Protein AF-A0A955X0I6-F1 (afdb_monomer_lite)

Secondary structure (DSSP, 8-state):
-PPPPPPPEEEEEEETTEEEEEEE-SSEEEEEETTEEEEEEGGGEEEEEEEEEEETTEEEEEEEEE-TTS-EEEEEEEEETT-HHHHHHHHHHHHH-GGGB-TTS-HHHHHHHTT-----SSHHHHHHHHHHHHHHHHHHHHHHHHH----EEEEHHHHHHS--S-SEEEEE-EE-GGG-EEEE-TTT-PEEEEEEEE-TT--TTSPEEEEEEEES--HHHHHHHHH-SEEEEEEE-STT-SS-HHHHHHHHHTTPPEEEEEEEEEET--HHHHHHHHHHHHHHHHHHHHHHHHHHHHT-PPPP-PPP----PPP---

pLDDT: mean 90.96, std 11.0, range [51.59, 98.56]

Foldseek 3Di:
DPPDWDDKDWFWADDPPWIKIWIDGSFWIWIDTPPDIDIAGLVFKAAWEKACPLDVFKIWIWIWGADPVRDIDIDIDMHTPPTVRVVVVSVVSCVSPVPRYPHVPDPCVVCVRSVHDPPPDPVLVVVVVVVVVVLCLVLVLLLQLLPFPDEEEEEQVRVQVDPDPGFFYWYFFAWDQLLKDWDADPPPRKIWIKIFTHHPPDDQPDAGAEIEIETRDDPVNVVVVNPDRIFTFGWQDPDPTDQDPVRVVSSVVSSHHHDPHHIYTYGPDHSNVSNCVSCVVSVVVVVVSVVVVVVSVVSDPDDPPPDPPPDPDPDPDD

Structure (mmCIF, N/CA/C/O backbone):
data_AF-A0A955X0I6-F1
#
_entry.id   AF-A0A955X0I6-F1
#
loop_
_atom_site.group_PDB
_atom_site.id
_atom_site.type_symbol
_atom_site.label_atom_id
_atom_site.label_alt_id
_atom_site.label_comp_id
_atom_site.label_asym_id
_atom_site.label_entity_id
_atom_site.label_seq_id
_atom_site.pdbx_PDB_ins_code
_atom_site.Cartn_x
_atom_site.Cartn_y
_atom_site.Cartn_z
_atom_site.occupancy
_atom_site.B_iso_or_equiv
_atom_site.auth_seq_id
_atom_site.auth_comp_id
_atom_site.auth_asym_id
_atom_site.auth_atom_id
_atom_site.pdbx_PDB_model_num
ATOM 1 N N . MET A 1 1 ? -51.184 -2.168 38.134 1.00 51.59 1 MET A N 1
ATOM 2 C CA . MET A 1 1 ? -51.003 -1.110 37.119 1.00 51.59 1 MET A CA 1
ATOM 3 C C . MET A 1 1 ? -49.543 -1.156 36.706 1.00 51.59 1 MET A C 1
ATOM 5 O O . MET A 1 1 ? -48.732 -1.286 37.612 1.00 51.59 1 MET A O 1
ATOM 9 N N . PRO A 1 2 ? -49.191 -1.177 35.411 1.00 60.31 2 PRO A N 1
ATOM 10 C CA . PRO A 1 2 ? -47.790 -1.074 35.018 1.00 60.31 2 PRO A CA 1
ATOM 11 C C . PRO A 1 2 ? -47.259 0.297 35.454 1.00 60.31 2 PRO A C 1
ATOM 13 O O . PRO A 1 2 ? -47.899 1.311 35.173 1.00 60.31 2 PRO A O 1
ATOM 16 N N . ASP A 1 3 ? -46.138 0.316 36.173 1.00 78.56 3 ASP A N 1
ATOM 17 C CA . ASP A 1 3 ? -45.473 1.557 36.568 1.00 78.56 3 ASP A CA 1
ATOM 18 C C . ASP A 1 3 ? -45.123 2.377 35.320 1.00 78.56 3 ASP A C 1
ATOM 20 O O . ASP A 1 3 ? -44.695 1.832 34.297 1.00 78.56 3 ASP A O 1
ATOM 24 N N . ALA A 1 4 ? -45.337 3.693 35.384 1.00 81.31 4 ALA A N 1
ATOM 25 C CA . ALA A 1 4 ? -44.972 4.588 34.294 1.00 81.31 4 ALA A CA 1
ATOM 26 C C . ALA A 1 4 ? -43.465 4.448 33.989 1.00 81.31 4 ALA A C 1
ATOM 28 O O . ALA A 1 4 ? -42.660 4.375 34.924 1.00 81.31 4 ALA A O 1
ATOM 29 N N . PRO A 1 5 ? -43.054 4.403 32.706 1.00 79.94 5 PRO A N 1
ATOM 30 C CA . PRO A 1 5 ? -41.649 4.249 32.357 1.00 79.94 5 PRO A CA 1
ATOM 31 C C . PRO A 1 5 ? -40.819 5.408 32.934 1.00 79.94 5 PRO A C 1
ATOM 33 O O . PRO A 1 5 ? -41.290 6.550 32.950 1.00 79.94 5 PRO A O 1
ATOM 36 N N . PRO A 1 6 ? -39.580 5.149 33.393 1.00 86.12 6 PRO A N 1
ATOM 37 C CA . PRO A 1 6 ? -38.743 6.186 33.977 1.00 86.12 6 PRO A CA 1
ATOM 38 C C . PRO A 1 6 ? -38.464 7.298 32.953 1.00 86.12 6 PRO A C 1
ATOM 40 O O . PRO A 1 6 ? -38.232 6.999 31.774 1.00 86.12 6 PRO A O 1
ATOM 43 N N . PRO A 1 7 ? -38.439 8.575 33.379 1.00 90.19 7 PRO A N 1
ATOM 44 C CA . PRO A 1 7 ? -38.183 9.689 32.477 1.00 90.19 7 PRO A CA 1
ATOM 45 C C . PRO A 1 7 ? -36.795 9.579 31.831 1.00 90.19 7 PRO A C 1
ATOM 47 O O . PRO A 1 7 ? -35.847 9.017 32.399 1.00 90.19 7 PRO A O 1
ATOM 50 N N . SER A 1 8 ? -36.678 10.132 30.623 1.00 96.12 8 SER A N 1
ATOM 51 C CA . SER A 1 8 ? -35.401 10.250 29.918 1.00 96.12 8 SER A CA 1
ATOM 52 C C . SER A 1 8 ? -34.449 11.152 30.703 1.00 96.12 8 SER A C 1
ATOM 54 O O . SER A 1 8 ? -34.819 12.261 31.078 1.00 96.12 8 SER A O 1
ATOM 56 N N . GLN A 1 9 ? -33.216 10.694 30.913 1.00 97.88 9 GLN A N 1
ATOM 57 C CA . GLN A 1 9 ? -32.159 11.449 31.595 1.00 97.88 9 GLN A CA 1
ATOM 58 C C . GLN A 1 9 ? -31.043 11.790 30.607 1.00 97.88 9 GLN A C 1
ATOM 60 O O . GLN A 1 9 ? -30.741 10.990 29.718 1.00 97.88 9 GLN A O 1
ATOM 65 N N . GLN A 1 10 ? -30.450 12.974 30.746 1.00 98.06 10 GLN A N 1
ATOM 66 C CA . GLN A 1 10 ? -29.329 13.432 29.925 1.00 98.06 10 GLN A CA 1
ATOM 67 C C . GLN A 1 10 ? -28.095 13.621 30.805 1.00 98.06 10 GLN A C 1
ATOM 69 O O . GLN A 1 10 ? -28.206 14.090 31.936 1.00 98.06 10 GLN A O 1
ATOM 74 N N . PHE A 1 11 ? -26.935 13.252 30.275 1.00 98.25 11 PHE A N 1
ATOM 75 C CA . PHE A 1 11 ? -25.645 13.365 30.941 1.00 98.25 11 PHE A CA 1
ATOM 76 C C . PHE A 1 11 ? -24.638 13.960 29.968 1.00 98.25 11 PHE A C 1
ATOM 78 O O . PHE A 1 11 ? -24.599 13.570 28.799 1.00 98.25 11 PHE A O 1
ATOM 85 N N . GLU A 1 12 ? -23.799 14.855 30.469 1.00 98.00 12 GLU A N 1
ATOM 86 C CA . GLU A 1 12 ? -22.694 15.444 29.722 1.00 98.00 12 GLU A CA 1
ATOM 87 C C . GLU A 1 12 ? -21.417 15.343 30.551 1.00 98.00 12 GLU A C 1
ATOM 89 O O . GLU A 1 12 ? -21.440 15.555 31.763 1.00 98.00 12 GLU A O 1
ATOM 94 N N . PHE A 1 13 ? -20.320 14.970 29.902 1.00 98.12 13 PHE A N 1
ATOM 95 C CA . PHE A 1 13 ? -18.991 14.863 30.506 1.00 98.12 13 PHE A CA 1
ATOM 96 C C . PHE A 1 13 ? -17.913 15.003 29.428 1.00 98.12 13 PHE A C 1
ATOM 98 O O . PHE A 1 13 ? -18.204 14.913 28.231 1.00 98.12 13 PHE A O 1
ATOM 105 N N . GLN A 1 14 ? -16.671 15.246 29.836 1.00 96.75 14 GLN A N 1
ATOM 106 C CA . GLN A 1 14 ? -15.542 15.407 28.917 1.00 96.75 14 GLN A CA 1
ATOM 107 C C . GLN A 1 14 ? -14.718 14.129 28.771 1.00 96.75 14 GLN A C 1
ATOM 109 O O . GLN A 1 14 ? -14.625 13.304 29.679 1.00 96.75 14 GLN A O 1
ATOM 114 N N . HIS A 1 15 ? -14.102 13.972 27.602 1.00 93.88 15 HIS A N 1
ATOM 115 C CA . HIS A 1 15 ? -12.969 13.081 27.411 1.00 93.88 15 HIS A CA 1
ATOM 116 C C . HIS A 1 15 ? -11.908 13.762 26.544 1.00 93.88 15 HIS A C 1
ATOM 118 O O . HIS A 1 15 ? -12.101 13.949 25.335 1.00 93.88 15 HIS A O 1
ATOM 124 N N . ALA A 1 16 ? -10.770 14.097 27.150 1.00 90.00 16 ALA A N 1
ATOM 125 C CA . ALA A 1 16 ? -9.729 14.929 26.563 1.00 90.00 16 ALA A CA 1
ATOM 126 C C . ALA A 1 16 ? -10.278 16.290 26.086 1.00 90.00 16 ALA A C 1
ATOM 128 O O . ALA A 1 16 ? -10.517 17.181 26.888 1.00 90.00 16 ALA A O 1
ATOM 129 N N . VAL A 1 17 ? -10.469 16.473 24.774 1.00 90.69 17 VAL A N 1
ATOM 130 C CA . VAL A 1 17 ? -11.003 17.718 24.179 1.00 90.69 17 VAL A CA 1
ATOM 131 C C . VAL A 1 17 ? -12.419 17.556 23.620 1.00 90.69 17 VAL A C 1
ATOM 133 O O . VAL A 1 17 ? -12.931 18.455 22.957 1.00 90.69 17 VAL A O 1
ATOM 136 N N . PHE A 1 18 ? -13.040 16.392 23.821 1.00 93.81 18 PHE A N 1
ATOM 137 C CA . PHE A 1 18 ? -14.352 16.076 23.268 1.00 93.81 18 PHE A CA 1
ATOM 138 C C . PHE A 1 18 ? -15.419 16.056 24.358 1.00 93.81 18 PHE A C 1
ATOM 140 O O . PHE A 1 18 ? -15.301 15.311 25.329 1.00 93.81 18 PHE A O 1
ATOM 147 N N . SER A 1 19 ? -16.514 16.777 24.117 1.00 96.06 19 SER A N 1
ATOM 148 C CA . SER A 1 19 ? -17.742 16.613 24.890 1.00 96.06 19 SER A CA 1
ATOM 149 C C . SER A 1 19 ? -18.436 15.306 24.501 1.00 96.06 19 SER A C 1
ATOM 151 O O . SER A 1 19 ? -18.592 14.982 23.315 1.00 96.06 19 SER A O 1
ATOM 153 N N . VAL A 1 20 ? -18.842 14.549 25.515 1.00 97.75 20 VAL A N 1
ATOM 154 C CA . VAL A 1 20 ? -19.623 13.324 25.397 1.00 97.75 20 VAL A CA 1
ATOM 155 C C . VAL A 1 20 ? -21.019 13.592 25.940 1.00 97.75 20 VAL A C 1
ATOM 157 O O . VAL A 1 20 ? -21.179 13.938 27.106 1.00 97.75 20 VAL A O 1
ATOM 160 N N . ALA A 1 21 ? -22.032 13.385 25.098 1.00 98.19 21 ALA A N 1
ATOM 161 C CA . ALA A 1 21 ? -23.434 13.509 25.484 1.00 98.19 21 ALA A CA 1
ATOM 162 C C . ALA A 1 21 ? -24.090 12.127 25.511 1.00 98.19 21 ALA A C 1
ATOM 164 O O . ALA A 1 21 ? -24.051 11.388 24.519 1.00 98.19 21 ALA A O 1
ATOM 165 N N . ALA A 1 22 ? -24.708 11.774 26.632 1.00 98.31 22 ALA A N 1
ATOM 166 C CA . ALA A 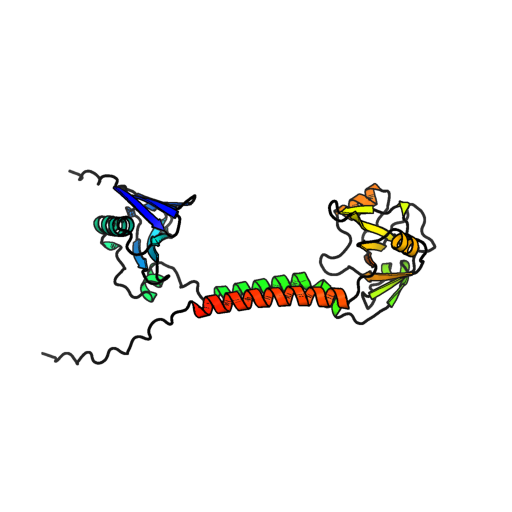1 22 ? -25.423 10.522 26.815 1.00 98.31 22 ALA A CA 1
ATOM 167 C C . ALA A 1 22 ? -26.892 10.776 27.162 1.00 98.31 22 ALA A C 1
ATOM 169 O O . ALA A 1 22 ? -27.215 11.584 28.026 1.00 98.31 22 ALA A O 1
ATOM 170 N N . VAL A 1 23 ? -27.789 10.048 26.503 1.00 98.44 23 VAL A N 1
ATOM 171 C CA . VAL A 1 23 ? -29.224 10.039 26.786 1.00 98.44 23 VAL A CA 1
ATOM 172 C C . VAL A 1 23 ? -29.616 8.633 27.213 1.00 98.44 23 VAL A C 1
ATOM 174 O O . VAL A 1 23 ? -29.370 7.669 26.484 1.00 98.44 23 VAL A O 1
ATOM 177 N N . LEU A 1 24 ? -30.215 8.519 28.395 1.00 98.19 24 LEU A N 1
ATOM 178 C CA . LEU A 1 24 ? -30.695 7.270 28.972 1.00 98.19 24 LEU A CA 1
ATOM 179 C C . LEU A 1 24 ? -32.219 7.318 29.098 1.00 98.19 24 LEU A C 1
ATOM 181 O O . LEU A 1 24 ? -32.770 7.886 30.046 1.00 98.19 24 LEU A O 1
ATOM 185 N N . ASP A 1 25 ? -32.900 6.696 28.141 1.00 96.94 25 ASP A N 1
ATOM 186 C CA . ASP A 1 25 ? -34.349 6.504 28.166 1.00 96.94 25 ASP A CA 1
ATOM 187 C C . ASP A 1 25 ? -34.701 5.085 28.659 1.00 96.94 25 ASP A C 1
ATOM 189 O O . ASP A 1 25 ? -33.817 4.295 29.010 1.00 96.94 25 ASP A O 1
ATOM 193 N N . ALA A 1 26 ? -35.993 4.777 28.788 1.00 95.69 26 ALA A N 1
ATOM 194 C CA . ALA A 1 26 ? -36.453 3.491 29.315 1.00 95.69 26 ALA A CA 1
ATOM 195 C C . ALA A 1 26 ? -35.982 2.281 28.480 1.00 95.69 26 ALA A C 1
ATOM 197 O O . ALA A 1 26 ? -35.810 1.188 29.019 1.00 95.69 26 ALA A O 1
ATOM 198 N N . GLU A 1 27 ? -35.738 2.463 27.182 1.00 97.12 27 GLU A N 1
ATOM 199 C CA . GLU A 1 27 ? -35.445 1.380 26.243 1.00 97.12 27 GLU A CA 1
ATOM 200 C C . GLU A 1 27 ? -33.962 1.281 25.880 1.00 97.12 27 GLU A C 1
ATOM 202 O O . GLU A 1 27 ? -33.454 0.185 25.614 1.00 97.12 27 GLU A O 1
ATOM 207 N N . ARG A 1 28 ? -33.246 2.407 25.838 1.00 97.88 28 ARG A N 1
ATOM 208 C CA . ARG A 1 28 ? -31.894 2.499 25.281 1.00 97.88 28 ARG A CA 1
ATOM 209 C C . ARG A 1 28 ? -31.032 3.564 25.956 1.00 97.88 28 ARG A C 1
ATOM 211 O O . ARG A 1 28 ? -31.478 4.620 26.392 1.00 97.88 28 ARG A O 1
ATOM 218 N N . LEU A 1 29 ? -29.737 3.277 25.939 1.00 98.31 29 LEU A N 1
ATOM 219 C CA . LEU A 1 29 ? -28.665 4.237 26.132 1.00 98.31 29 LEU A CA 1
ATOM 220 C C . LEU A 1 29 ? -28.172 4.702 24.758 1.00 98.31 29 LEU A C 1
ATOM 222 O O . LEU A 1 29 ? -27.781 3.874 23.929 1.00 98.31 29 LEU A O 1
ATOM 226 N N . ILE A 1 30 ? -28.152 6.012 24.533 1.00 98.38 30 ILE A N 1
ATOM 227 C CA . ILE A 1 30 ? -27.575 6.649 23.349 1.00 98.38 30 ILE A CA 1
ATOM 228 C C . ILE A 1 30 ? -26.398 7.504 23.801 1.00 98.38 30 ILE A C 1
ATOM 230 O O . ILE A 1 30 ? -26.597 8.456 24.542 1.00 98.38 30 ILE A O 1
ATOM 234 N N . VAL A 1 31 ? -25.187 7.208 23.336 1.00 98.06 31 VAL A N 1
ATOM 235 C CA . VAL A 1 31 ? -23.991 8.009 23.638 1.00 98.06 31 VAL A CA 1
ATOM 236 C C . VAL A 1 31 ? -23.404 8.569 22.356 1.00 98.06 31 VAL A C 1
ATOM 238 O O . VAL A 1 31 ? -23.155 7.822 21.408 1.00 98.06 31 VAL A O 1
ATOM 241 N N . ARG A 1 32 ? -23.168 9.878 22.326 1.00 97.38 32 ARG A N 1
ATOM 242 C CA . ARG A 1 32 ? -22.555 10.605 21.214 1.00 97.38 32 ARG A CA 1
ATOM 243 C C . ARG A 1 32 ? -21.170 11.094 21.622 1.00 97.38 32 ARG A C 1
ATOM 245 O O . ARG A 1 32 ? -21.032 11.789 22.620 1.00 97.38 32 ARG A O 1
ATOM 252 N N . VAL A 1 33 ? -20.161 10.724 20.834 1.00 92.12 33 VAL A N 1
ATOM 253 C CA . VAL A 1 33 ? -18.763 11.152 20.991 1.00 92.12 33 VAL A CA 1
ATOM 254 C C . VAL A 1 33 ? -18.276 11.648 19.631 1.00 92.12 33 VAL A C 1
ATOM 256 O O . VAL A 1 33 ? -18.023 10.845 18.726 1.00 92.12 33 VAL A O 1
ATOM 259 N N . GLY A 1 34 ? -18.198 12.968 19.454 1.00 90.44 34 GLY A N 1
ATOM 260 C CA . GLY A 1 34 ? -17.948 13.575 18.143 1.00 90.44 34 GLY A CA 1
ATOM 261 C C . GLY A 1 34 ? -18.955 13.083 17.093 1.00 90.44 34 GLY A C 1
ATOM 262 O O . GLY A 1 34 ? -20.164 13.182 17.285 1.00 90.44 34 GLY A O 1
ATOM 263 N N . MET A 1 35 ? -18.467 12.494 15.995 1.00 90.94 35 MET A N 1
ATOM 264 C CA . MET A 1 35 ? -19.315 11.931 14.928 1.00 90.94 35 MET A CA 1
ATOM 265 C C . MET A 1 35 ? -19.867 10.526 15.228 1.00 90.94 35 MET A C 1
ATOM 267 O O . MET A 1 35 ? -20.695 10.006 14.478 1.00 90.94 35 MET A O 1
ATOM 271 N N . LYS A 1 36 ? -19.400 9.862 16.290 1.00 94.69 36 LYS A N 1
ATOM 272 C CA . LYS A 1 36 ? -19.771 8.476 16.592 1.00 94.69 36 LYS A CA 1
ATOM 273 C C . LYS A 1 36 ? -20.967 8.442 17.537 1.00 94.69 36 LYS A C 1
ATOM 275 O O . LYS A 1 36 ? -20.925 9.030 18.612 1.00 94.69 36 LYS A O 1
ATOM 280 N N . THR A 1 37 ? -21.998 7.679 17.175 1.00 97.25 37 THR A N 1
ATOM 281 C CA . THR A 1 37 ? -23.138 7.382 18.056 1.00 97.25 37 THR A CA 1
ATOM 282 C C . THR A 1 37 ? -23.147 5.903 18.430 1.00 97.25 37 THR A C 1
ATOM 284 O O . THR A 1 37 ? -23.038 5.029 17.568 1.00 97.25 37 THR A O 1
ATOM 287 N N . VAL A 1 38 ? -23.287 5.613 19.719 1.00 96.62 38 VAL A N 1
ATOM 288 C CA . VAL A 1 38 ? -23.451 4.270 20.274 1.00 96.62 38 VAL A CA 1
ATOM 289 C C . VAL A 1 38 ? -24.871 4.145 20.800 1.00 96.62 38 VAL A C 1
ATOM 291 O O . VAL A 1 38 ? -25.301 4.973 21.590 1.00 96.62 38 VAL A O 1
ATOM 294 N N . VAL A 1 39 ? -25.588 3.103 20.379 1.00 97.69 39 VAL A N 1
ATOM 295 C CA . VAL A 1 39 ? -26.938 2.795 20.868 1.00 97.69 39 VAL A CA 1
ATOM 296 C C . VAL A 1 39 ? -26.927 1.402 21.486 1.00 97.69 39 VAL A C 1
ATOM 298 O O . VAL A 1 39 ? -26.596 0.429 20.803 1.00 97.69 39 VAL A O 1
ATOM 301 N N . ALA A 1 40 ? -27.269 1.304 22.768 1.00 97.75 40 ALA A N 1
ATOM 302 C CA . ALA A 1 40 ? -27.304 0.056 23.525 1.00 97.75 40 ALA A CA 1
ATOM 303 C C . ALA A 1 40 ? -28.694 -0.135 24.162 1.00 97.75 40 ALA A C 1
ATOM 305 O O . ALA A 1 40 ? -29.088 0.687 24.987 1.00 97.75 40 ALA A O 1
ATOM 306 N N . PRO A 1 41 ? -29.452 -1.190 23.806 1.00 98.06 41 PRO A N 1
ATOM 307 C CA . PRO A 1 41 ? -30.755 -1.448 24.419 1.00 98.06 41 PRO A CA 1
ATOM 308 C C . PRO A 1 41 ? -30.601 -1.844 25.892 1.00 98.06 41 PRO A C 1
ATOM 310 O O . PRO A 1 41 ? -29.891 -2.809 26.186 1.00 98.06 41 PRO A O 1
ATOM 313 N N . ILE A 1 42 ? -31.298 -1.158 26.801 1.00 97.94 42 ILE A N 1
ATOM 314 C CA . ILE A 1 42 ? -31.192 -1.368 28.254 1.00 97.94 42 ILE A CA 1
ATOM 315 C C . ILE A 1 42 ? -31.578 -2.790 28.633 1.00 97.94 42 ILE A C 1
ATOM 317 O O . ILE A 1 42 ? -30.833 -3.449 29.353 1.00 97.94 42 ILE A O 1
ATOM 321 N N . ALA A 1 43 ? -32.670 -3.310 28.070 1.00 97.50 43 ALA A N 1
ATOM 322 C CA . ALA A 1 43 ? -33.134 -4.677 28.314 1.00 97.50 43 ALA A CA 1
ATOM 323 C C . ALA A 1 43 ? -32.136 -5.762 27.864 1.00 97.50 43 ALA A C 1
ATOM 325 O O . ALA A 1 43 ? -32.244 -6.912 28.276 1.00 97.50 43 ALA A O 1
ATOM 326 N N . ARG A 1 44 ? -31.157 -5.423 27.013 1.00 97.88 44 ARG A N 1
ATOM 327 C CA . ARG A 1 44 ? -30.166 -6.377 26.489 1.00 97.88 44 ARG A CA 1
ATOM 328 C C . ARG A 1 44 ? -28.764 -6.177 27.037 1.00 97.88 44 ARG A C 1
ATOM 330 O O . ARG A 1 44 ? -27.866 -6.903 26.611 1.00 97.88 44 ARG A O 1
ATOM 337 N N . LEU A 1 45 ? -28.565 -5.220 27.943 1.00 98.25 45 LEU A N 1
ATOM 338 C CA . LEU A 1 45 ? -27.311 -5.102 28.678 1.00 98.25 45 LEU A CA 1
ATOM 339 C C . LEU A 1 45 ? -27.065 -6.389 29.475 1.00 98.25 45 LEU A C 1
ATOM 341 O O . LEU A 1 45 ? -27.999 -6.950 30.051 1.00 98.25 45 LEU A O 1
ATOM 345 N N . GLN A 1 46 ? -25.817 -6.851 29.467 1.00 97.88 46 GLN A N 1
ATOM 346 C CA . GLN A 1 46 ? -25.385 -8.065 30.167 1.00 97.88 46 GLN A CA 1
ATOM 347 C C . GLN A 1 46 ? -24.316 -7.777 31.213 1.00 97.88 46 GLN A C 1
ATOM 349 O O . GLN A 1 46 ? -24.345 -8.363 32.286 1.00 97.88 46 GLN A O 1
ATOM 354 N N . HIS A 1 47 ? -23.390 -6.864 30.916 1.00 98.19 47 HIS A N 1
ATOM 355 C CA . HIS A 1 47 ? -22.303 -6.532 31.829 1.00 98.19 47 HIS A CA 1
ATOM 356 C C . HIS A 1 47 ? -21.991 -5.039 31.793 1.00 98.19 47 HIS A C 1
ATOM 358 O O . HIS A 1 47 ? -21.988 -4.435 30.712 1.00 98.19 47 HIS A O 1
ATOM 364 N N . LEU A 1 48 ? -21.668 -4.496 32.962 1.00 97.94 48 LEU A N 1
ATOM 365 C CA . LEU A 1 48 ? -21.178 -3.149 33.201 1.00 97.94 48 LEU A CA 1
ATOM 366 C C . LEU A 1 48 ? -19.905 -3.222 34.045 1.00 97.94 48 LEU A C 1
ATOM 368 O O . LEU A 1 48 ? -19.900 -3.787 35.138 1.00 97.94 48 LEU A O 1
ATOM 372 N N . HIS A 1 49 ? -18.831 -2.614 33.552 1.00 96.50 49 HIS A N 1
ATOM 373 C CA . HIS A 1 49 ? -17.579 -2.466 34.286 1.00 96.50 49 HIS A CA 1
ATOM 374 C C . HIS A 1 49 ? -16.993 -1.068 34.063 1.00 96.50 49 HIS A C 1
ATOM 376 O O . HIS A 1 49 ? -17.126 -0.514 32.972 1.00 96.50 49 HIS A O 1
ATOM 382 N N . VAL A 1 50 ? -16.326 -0.509 35.074 1.00 95.62 50 VAL A N 1
ATOM 383 C CA . VAL A 1 50 ? -15.614 0.773 34.973 1.00 95.62 50 VAL A CA 1
ATOM 384 C C . VAL A 1 50 ? -14.123 0.511 35.147 1.00 95.62 50 VAL A C 1
ATOM 386 O O . VAL A 1 50 ? -13.686 0.052 36.197 1.00 95.62 50 VAL A O 1
ATOM 389 N N . LEU A 1 51 ? -13.345 0.787 34.104 1.00 90.94 51 LEU A N 1
ATOM 390 C CA . LEU A 1 51 ? -11.892 0.668 34.099 1.00 90.94 51 LEU A CA 1
ATOM 391 C C . LEU A 1 51 ? -11.283 2.025 34.461 1.00 90.94 51 LEU A C 1
ATOM 393 O O . LEU A 1 51 ? -11.304 2.950 33.652 1.00 90.94 51 LEU A O 1
ATOM 397 N N . SER A 1 52 ? -10.688 2.131 35.647 1.00 81.25 52 SER A N 1
ATOM 398 C CA . SER A 1 52 ? -10.038 3.364 36.129 1.00 81.25 52 SER A CA 1
ATOM 399 C C . SER A 1 52 ? -8.509 3.369 35.953 1.00 81.25 52 SER A C 1
ATOM 401 O O . SER A 1 52 ? -7.827 4.208 36.533 1.00 81.25 52 SER A O 1
ATOM 403 N N . GLY A 1 53 ? -7.949 2.401 35.212 1.00 68.25 53 GLY A N 1
ATOM 404 C CA . GLY A 1 53 ? -6.501 2.130 35.187 1.00 68.25 53 GLY A CA 1
ATOM 405 C C . GLY A 1 53 ? -5.827 2.103 33.813 1.00 68.25 53 GLY A C 1
ATOM 406 O O . GLY A 1 53 ? -4.628 1.845 33.746 1.00 68.25 53 GLY A O 1
ATOM 407 N N . ALA A 1 54 ? -6.553 2.336 32.714 1.00 58.94 54 ALA A N 1
ATOM 408 C CA . ALA A 1 54 ? -5.954 2.274 31.374 1.00 58.94 54 ALA A CA 1
ATOM 409 C C . ALA A 1 54 ? -5.075 3.502 31.054 1.00 58.94 54 ALA A C 1
ATOM 411 O O . ALA A 1 54 ? -4.099 3.389 30.310 1.00 58.94 54 ALA A O 1
ATOM 412 N N . ARG A 1 55 ? -5.405 4.667 31.624 1.00 69.44 55 ARG A N 1
ATOM 413 C CA . ARG A 1 55 ? -4.625 5.914 31.601 1.00 69.44 55 ARG A CA 1
ATOM 414 C C . ARG A 1 55 ? -4.800 6.613 32.951 1.00 69.44 55 ARG A C 1
ATOM 416 O O . ARG A 1 55 ? -5.814 6.400 33.604 1.00 69.44 55 ARG A O 1
ATOM 423 N N . GLU A 1 56 ? -3.809 7.380 33.400 1.00 79.56 56 GLU A N 1
ATOM 424 C CA . GLU A 1 56 ? -3.830 7.986 34.748 1.00 79.56 56 GLU A CA 1
ATOM 425 C C . GLU A 1 56 ? -4.945 9.032 34.924 1.00 79.56 56 GLU A C 1
ATOM 427 O O . GLU A 1 56 ? -5.460 9.207 36.031 1.00 79.56 56 GLU A O 1
ATOM 432 N N . ASP A 1 57 ? -5.344 9.657 33.819 1.00 89.44 57 ASP A N 1
ATOM 433 C CA . ASP A 1 57 ? -6.261 10.789 33.697 1.00 89.44 57 ASP A CA 1
ATOM 434 C C . ASP A 1 57 ? -7.649 10.424 33.145 1.00 89.44 57 ASP A C 1
ATOM 436 O O . ASP A 1 57 ? -8.528 11.280 33.100 1.00 89.44 57 ASP A O 1
ATOM 440 N N . ALA A 1 58 ? -7.883 9.166 32.759 1.00 92.94 58 ALA A N 1
ATOM 441 C CA . ALA A 1 58 ? -9.131 8.755 32.122 1.00 92.94 58 ALA A CA 1
ATOM 442 C C . ALA A 1 58 ? -9.735 7.495 32.746 1.00 92.94 58 ALA A C 1
ATOM 444 O O . ALA A 1 58 ? -9.039 6.594 33.218 1.00 92.94 58 ALA A O 1
ATOM 445 N N . GLN A 1 59 ? -11.058 7.412 32.665 1.00 94.75 59 GLN A N 1
ATOM 446 C CA . GLN A 1 59 ? -11.849 6.242 33.011 1.00 94.75 59 GLN A CA 1
ATOM 447 C C . GLN A 1 59 ? -12.673 5.766 31.812 1.00 94.75 59 GLN A C 1
ATOM 449 O O . GLN A 1 59 ? -13.009 6.527 30.904 1.00 94.75 59 GLN A O 1
ATOM 454 N N . GLU A 1 60 ? -12.978 4.473 31.787 1.00 94.88 60 GLU A N 1
ATOM 455 C CA . GLU A 1 60 ? -13.737 3.849 30.708 1.00 94.88 60 GLU A CA 1
ATOM 456 C C . GLU A 1 60 ? -14.896 3.028 31.268 1.00 94.88 60 GLU A C 1
ATOM 458 O O . GLU A 1 60 ? -14.697 2.104 32.052 1.00 94.88 60 GLU A O 1
ATOM 463 N N . LEU A 1 61 ? -16.104 3.315 30.796 1.00 96.31 61 LEU A N 1
ATOM 464 C CA . LEU A 1 61 ? -17.276 2.476 30.985 1.00 96.31 61 LEU A CA 1
ATOM 465 C C . LEU A 1 61 ? -17.331 1.438 29.858 1.00 96.31 61 LEU A C 1
ATOM 467 O O . LEU A 1 61 ? -17.569 1.762 28.688 1.00 96.31 61 LEU A O 1
ATOM 471 N N . LEU A 1 62 ? -17.128 0.177 30.231 1.00 95.69 62 LEU A N 1
ATOM 472 C CA . LEU A 1 62 ? -17.274 -0.983 29.367 1.00 95.69 62 LEU A CA 1
ATOM 473 C C . LEU A 1 62 ? -18.663 -1.592 29.570 1.00 95.69 62 LEU A C 1
ATOM 475 O O . LEU A 1 62 ? -18.957 -2.183 30.609 1.00 95.69 62 LEU A O 1
ATOM 479 N N . LEU A 1 63 ? -19.501 -1.480 28.543 1.00 97.31 63 LEU A N 1
ATOM 480 C CA . LEU A 1 63 ? -20.814 -2.112 28.488 1.00 97.31 63 LEU A CA 1
ATOM 481 C C . LEU A 1 63 ? -20.812 -3.242 27.471 1.00 97.31 63 LEU A C 1
ATOM 483 O O . LEU A 1 63 ? -20.285 -3.106 26.362 1.00 97.31 63 LEU A O 1
ATOM 487 N N . THR A 1 64 ? -21.491 -4.333 27.804 1.00 97.81 64 THR A N 1
ATOM 488 C CA . THR A 1 64 ? -21.836 -5.364 26.823 1.00 97.81 64 THR A CA 1
ATOM 489 C C . THR A 1 64 ? -23.331 -5.547 26.709 1.00 97.81 64 THR A C 1
ATOM 491 O O . THR A 1 64 ? -24.061 -5.417 27.690 1.00 97.81 64 THR A O 1
ATOM 494 N N . TYR A 1 65 ? -23.790 -5.845 25.497 1.00 97.62 65 TYR A N 1
ATOM 495 C CA . TYR A 1 65 ? -25.193 -6.126 25.234 1.00 97.62 65 TYR A CA 1
ATOM 496 C C . TYR A 1 65 ? -25.373 -7.159 24.131 1.00 97.62 65 TYR A C 1
ATOM 498 O O . TYR A 1 65 ? -24.605 -7.206 23.166 1.00 97.62 65 TYR A O 1
ATOM 506 N N . ALA A 1 66 ? -26.420 -7.969 24.240 1.00 97.38 66 ALA A N 1
ATOM 507 C CA . ALA A 1 66 ? -26.793 -8.904 23.189 1.00 97.38 66 ALA A CA 1
ATOM 508 C C . ALA A 1 66 ? -27.501 -8.182 22.030 1.00 97.38 66 ALA A C 1
ATOM 510 O O . ALA A 1 66 ? -28.371 -7.328 22.206 1.00 97.38 66 ALA A O 1
ATOM 511 N N . THR A 1 67 ? -27.146 -8.537 20.801 1.00 96.50 67 THR A N 1
ATOM 512 C CA . THR A 1 67 ? -27.908 -8.161 19.599 1.00 96.50 67 THR A CA 1
ATOM 513 C C . THR A 1 67 ? -29.200 -8.981 19.498 1.00 96.50 67 THR A C 1
ATOM 515 O O . THR A 1 67 ? -29.306 -10.013 20.160 1.00 96.50 67 THR A O 1
ATOM 518 N N . PRO A 1 68 ? -30.164 -8.615 18.622 1.00 95.50 68 PRO A N 1
ATOM 519 C CA . PRO A 1 68 ? -31.338 -9.461 18.383 1.00 95.50 68 PRO A CA 1
ATOM 520 C C . PRO A 1 68 ? -30.986 -10.903 17.975 1.00 95.50 68 PRO A C 1
ATOM 522 O O . PRO A 1 68 ? -31.763 -11.813 18.214 1.00 95.50 68 PRO A O 1
ATOM 525 N N . LYS A 1 69 ? -29.803 -11.111 17.378 1.00 95.81 69 LYS A N 1
ATOM 526 C CA . LYS A 1 69 ? -29.286 -12.422 16.951 1.00 95.81 69 LYS A CA 1
ATOM 527 C C . LYS A 1 69 ? -28.454 -13.130 18.034 1.00 95.81 69 LYS A C 1
ATOM 529 O O . LYS A 1 69 ? -27.663 -14.005 17.705 1.00 95.81 69 LYS A O 1
ATOM 534 N N . GLY A 1 70 ? -28.505 -12.674 19.286 1.00 94.25 70 GLY A N 1
ATOM 535 C CA . GLY A 1 70 ? -27.743 -13.243 20.405 1.00 94.25 70 GLY A CA 1
ATOM 536 C C . GLY A 1 70 ? -26.237 -12.941 20.408 1.00 94.25 70 GLY A C 1
ATOM 537 O O . GLY A 1 70 ? -25.558 -13.257 21.376 1.00 94.25 70 GLY A O 1
ATOM 538 N N . LYS A 1 71 ? -25.683 -12.289 19.372 1.00 95.00 71 LYS A N 1
ATOM 539 C CA . LYS A 1 71 ? -24.258 -11.905 19.361 1.00 95.00 71 LYS A CA 1
ATOM 540 C C . LYS A 1 71 ? -23.982 -10.830 20.407 1.00 95.00 71 LYS A C 1
ATOM 542 O O . LYS A 1 71 ? -24.675 -9.811 20.398 1.00 95.00 71 LYS A O 1
ATOM 547 N N . LEU A 1 72 ? -22.946 -11.015 21.221 1.00 95.19 72 LEU A N 1
ATOM 548 C CA . LEU A 1 72 ? -22.477 -10.025 22.187 1.00 95.19 72 LEU A CA 1
ATOM 549 C C . LEU A 1 72 ? -21.794 -8.848 21.473 1.00 95.19 72 LEU A C 1
ATOM 551 O O . LEU A 1 72 ? -20.870 -9.034 20.678 1.00 95.19 72 LEU A O 1
ATOM 555 N N . LYS A 1 73 ? -22.242 -7.624 21.749 1.00 95.88 73 LYS A N 1
ATOM 556 C CA . LYS A 1 73 ? -21.597 -6.373 21.335 1.00 95.88 73 LYS A CA 1
ATOM 557 C C . LYS A 1 73 ? -21.017 -5.651 22.543 1.00 95.88 73 LYS A C 1
ATOM 559 O O . LYS A 1 73 ? -21.475 -5.831 23.665 1.00 95.88 73 LYS A O 1
ATOM 564 N N . ARG A 1 74 ? -20.011 -4.816 22.277 1.00 95.38 74 ARG A N 1
ATOM 565 C CA . ARG A 1 74 ? -19.289 -4.007 23.263 1.00 95.38 74 ARG A CA 1
ATOM 566 C C . ARG A 1 74 ? -19.451 -2.528 22.939 1.00 95.38 74 ARG A C 1
ATOM 568 O O . ARG A 1 74 ? -19.253 -2.125 21.792 1.00 95.38 74 ARG A O 1
ATOM 575 N N . ALA A 1 75 ? -19.777 -1.737 23.947 1.00 95.44 75 ALA A N 1
ATOM 576 C CA . ALA A 1 75 ? -19.724 -0.287 23.926 1.00 95.44 75 ALA A CA 1
ATOM 577 C C . ALA A 1 75 ? -18.655 0.161 24.927 1.00 95.44 75 ALA A C 1
ATOM 579 O O . ALA A 1 75 ? -18.663 -0.272 26.074 1.00 95.44 75 ALA A O 1
ATOM 580 N N . ARG A 1 76 ? -17.722 0.993 24.462 1.00 94.44 76 ARG A N 1
ATOM 581 C CA . ARG A 1 76 ? -16.663 1.595 25.277 1.00 94.44 76 ARG A CA 1
ATOM 582 C C . ARG A 1 76 ? -16.910 3.092 25.281 1.00 94.44 76 ARG A C 1
ATOM 584 O O . ARG A 1 76 ? -16.926 3.695 24.204 1.00 94.44 76 ARG A O 1
ATOM 591 N N . ILE A 1 77 ? -17.173 3.644 26.453 1.00 96.25 77 ILE A N 1
ATOM 592 C CA . ILE A 1 77 ? -17.463 5.061 26.657 1.00 96.25 77 ILE A CA 1
ATOM 593 C C . ILE A 1 77 ? -16.351 5.595 27.548 1.00 96.25 77 ILE A C 1
ATOM 595 O O . ILE A 1 77 ? -16.116 5.053 28.623 1.00 96.25 77 ILE A O 1
ATOM 599 N N . PHE A 1 78 ? -15.639 6.607 27.074 1.00 95.19 78 PHE A N 1
ATOM 600 C CA . PHE A 1 78 ? -14.492 7.174 27.771 1.00 95.19 78 PHE A CA 1
ATOM 601 C C . PHE A 1 78 ? -14.886 8.497 28.411 1.00 95.19 78 PHE A C 1
ATOM 603 O O . PHE A 1 78 ? -15.720 9.213 27.859 1.00 95.19 78 PHE A O 1
ATOM 610 N N . SER A 1 79 ? -14.275 8.794 29.549 1.00 96.38 79 SER A N 1
ATOM 611 C CA . SER A 1 79 ? -14.429 10.043 30.280 1.00 96.38 79 SER A CA 1
ATOM 612 C C . SER A 1 79 ? -13.109 10.404 30.937 1.00 96.38 79 SER A C 1
ATOM 614 O O . SER A 1 79 ? -12.313 9.520 31.265 1.00 96.38 79 SER A O 1
ATOM 616 N N . ASP A 1 80 ? -12.892 11.687 31.177 1.00 95.19 80 ASP A N 1
ATOM 617 C CA . ASP A 1 80 ? -11.844 12.130 32.083 1.00 95.19 80 ASP A CA 1
ATOM 618 C C . ASP A 1 80 ? -12.195 11.694 33.512 1.00 95.19 80 ASP A C 1
ATOM 620 O O . ASP A 1 80 ? -13.355 11.412 33.856 1.00 95.19 80 ASP A O 1
ATOM 624 N N . ARG A 1 81 ? -11.162 11.501 34.326 1.00 94.38 81 ARG A N 1
ATOM 625 C CA . ARG A 1 81 ? -11.310 10.949 35.670 1.00 94.38 81 ARG A CA 1
ATOM 626 C C . ARG A 1 81 ? -12.007 11.953 36.590 1.00 94.38 81 ARG A C 1
ATOM 628 O O . ARG A 1 81 ? -11.521 13.063 36.767 1.00 94.38 81 ARG A O 1
ATOM 635 N N . GLY A 1 82 ? -13.084 11.516 37.246 1.00 94.31 82 GLY A N 1
ATOM 636 C CA . GLY A 1 82 ? -13.824 12.330 38.220 1.00 94.31 82 GLY A CA 1
ATOM 637 C C . GLY A 1 82 ? -14.897 13.239 37.615 1.00 94.31 82 GLY A C 1
ATOM 638 O O . GLY A 1 82 ? -15.438 14.084 38.320 1.00 94.31 82 GLY A O 1
ATOM 639 N N . GLU A 1 83 ? -15.211 13.072 36.330 1.00 97.00 83 GLU A N 1
ATOM 640 C CA . GLU A 1 83 ? -16.314 13.773 35.670 1.00 97.00 83 GLU A CA 1
ATOM 641 C C . GLU A 1 83 ? -17.680 13.375 36.275 1.00 97.00 83 GLU A C 1
ATOM 643 O O . GLU A 1 83 ? -18.111 12.224 36.114 1.00 97.00 83 GLU A O 1
ATOM 648 N N . PRO A 1 84 ? -18.427 14.307 36.903 1.00 97.75 84 PRO A N 1
ATOM 649 C CA . PRO A 1 84 ? -19.670 13.974 37.605 1.00 97.75 84 PRO A CA 1
ATOM 650 C C . PRO A 1 84 ? -20.756 13.401 36.690 1.00 97.75 84 PRO A C 1
ATOM 652 O O . PRO A 1 84 ? -21.506 12.509 37.084 1.00 97.75 84 PRO A O 1
ATOM 655 N N . GLY A 1 85 ? -20.843 13.887 35.446 1.00 97.69 85 GLY A N 1
ATOM 656 C CA . GLY A 1 85 ? -21.823 13.399 34.473 1.00 97.69 85 GLY A CA 1
ATOM 657 C C . GLY A 1 85 ? -21.621 11.927 34.115 1.00 97.69 85 GLY A C 1
ATOM 658 O O . GLY A 1 85 ? -22.597 11.200 33.917 1.00 97.69 85 GLY A O 1
ATOM 659 N N . PHE A 1 86 ? -20.370 11.464 34.095 1.00 97.81 86 PHE A N 1
ATOM 660 C CA . PHE A 1 86 ? -20.049 10.058 33.881 1.00 97.81 86 PHE A CA 1
ATOM 661 C C . PHE A 1 86 ? -20.454 9.208 35.088 1.00 97.81 86 PHE A C 1
ATOM 663 O O . PHE A 1 86 ? -21.125 8.189 34.921 1.00 97.81 86 PHE A O 1
ATOM 670 N N . ASP A 1 87 ? -20.119 9.647 36.302 1.00 97.19 87 ASP A N 1
ATOM 671 C CA . ASP A 1 87 ? -20.460 8.924 37.532 1.00 97.19 87 ASP A CA 1
ATOM 672 C C . ASP A 1 87 ? -21.984 8.816 37.715 1.00 97.19 87 ASP A C 1
ATOM 674 O O . ASP A 1 87 ? -22.507 7.739 38.025 1.00 97.19 87 ASP A O 1
ATOM 678 N N . HIS A 1 88 ? -22.719 9.895 37.424 1.00 98.12 88 HIS A N 1
ATOM 679 C CA . HIS A 1 88 ? -24.183 9.902 37.416 1.00 98.12 88 HIS A CA 1
ATOM 680 C C . HIS A 1 88 ? -24.768 8.958 36.361 1.00 98.12 88 HIS A C 1
ATOM 682 O O . HIS A 1 88 ? -25.734 8.250 36.652 1.00 98.12 88 HIS A O 1
ATOM 688 N N . LEU A 1 89 ? -24.179 8.892 35.161 1.00 98.25 89 LEU A N 1
ATOM 689 C CA . LEU A 1 89 ? -24.598 7.939 34.133 1.00 98.25 89 LEU A CA 1
ATOM 690 C C . LEU A 1 89 ? -24.420 6.490 34.613 1.00 98.25 89 LEU A C 1
ATOM 692 O O . LEU A 1 89 ? -25.325 5.669 34.440 1.00 98.25 89 LEU A O 1
ATOM 696 N N . VAL A 1 90 ? -23.276 6.166 35.227 1.00 98.06 90 VAL A N 1
ATOM 697 C CA . VAL A 1 90 ? -23.017 4.824 35.774 1.00 98.06 90 VAL A CA 1
ATOM 698 C C . VAL A 1 90 ? -24.026 4.480 36.869 1.00 98.06 90 VAL A C 1
ATOM 700 O O . VAL A 1 90 ? -24.619 3.400 36.834 1.00 98.06 90 VAL A O 1
ATOM 703 N N . ALA A 1 91 ? -24.267 5.399 37.805 1.00 98.06 91 ALA A N 1
ATOM 704 C CA . ALA A 1 91 ? -25.241 5.206 38.874 1.00 98.06 91 ALA A CA 1
ATOM 705 C C . ALA A 1 91 ? -26.661 4.988 38.321 1.00 98.06 91 ALA A C 1
ATOM 707 O O . ALA A 1 91 ? -27.354 4.062 38.741 1.00 98.06 91 ALA A O 1
ATOM 708 N N . ALA A 1 92 ? -27.072 5.782 37.328 1.00 97.81 92 ALA A N 1
ATOM 709 C CA . ALA A 1 92 ? -28.384 5.666 36.699 1.00 97.81 92 ALA A CA 1
ATOM 710 C C . ALA A 1 92 ? -28.563 4.345 35.932 1.00 97.81 92 ALA A C 1
ATOM 712 O O . ALA A 1 92 ? -29.644 3.753 35.965 1.00 97.81 92 ALA A O 1
ATOM 713 N N . LEU A 1 93 ? -27.513 3.848 35.267 1.00 98.00 93 LEU A N 1
ATOM 714 C CA . LEU A 1 93 ? -27.536 2.531 34.623 1.00 98.00 93 LEU A CA 1
ATOM 715 C C . LEU A 1 93 ? -27.704 1.405 35.647 1.00 98.00 93 LEU A C 1
ATOM 717 O O . LEU A 1 93 ? -28.530 0.519 35.438 1.00 98.00 93 LEU A O 1
ATOM 721 N N . LEU A 1 94 ? -26.973 1.460 36.761 1.00 97.81 94 LEU A N 1
ATOM 722 C CA . LEU A 1 94 ? -27.035 0.451 37.822 1.00 97.81 94 LEU A CA 1
ATOM 723 C C . LEU A 1 94 ? -28.349 0.478 38.600 1.00 97.81 94 LEU A C 1
ATOM 725 O O . LEU A 1 94 ? -28.846 -0.575 38.984 1.00 97.81 94 LEU A O 1
ATOM 729 N N . ALA A 1 95 ? -28.957 1.652 38.768 1.00 96.69 95 ALA A N 1
ATOM 730 C CA . ALA A 1 95 ? -30.296 1.759 39.337 1.00 96.69 95 ALA A CA 1
ATOM 731 C C . ALA A 1 95 ? -31.348 1.042 38.470 1.00 96.69 95 ALA A C 1
ATOM 733 O O . ALA A 1 95 ? -32.297 0.470 38.998 1.00 96.69 95 ALA A O 1
ATOM 734 N N . ARG A 1 96 ? -31.179 1.044 37.137 1.00 96.44 96 ARG A N 1
ATOM 735 C CA . ARG A 1 96 ? -32.094 0.367 36.196 1.00 96.44 96 ARG A CA 1
ATOM 736 C C . ARG A 1 96 ? -31.769 -1.112 35.997 1.00 96.44 96 ARG A C 1
ATOM 738 O O . ARG A 1 96 ? -32.668 -1.905 35.735 1.00 96.44 96 ARG A O 1
ATOM 745 N N . ARG A 1 97 ? -30.488 -1.470 36.050 1.00 97.44 97 ARG A N 1
ATOM 746 C CA . ARG A 1 97 ? -29.964 -2.823 35.839 1.00 97.44 97 ARG A CA 1
ATOM 747 C C . ARG A 1 97 ? -28.881 -3.109 36.885 1.00 97.44 97 ARG A C 1
ATOM 749 O O . ARG A 1 97 ? -27.698 -3.009 36.576 1.00 97.44 97 ARG A O 1
ATOM 756 N N . PRO A 1 98 ? -29.244 -3.440 38.131 1.00 97.50 98 PRO A N 1
ATOM 757 C CA . PRO A 1 98 ? -28.250 -3.784 39.149 1.00 97.50 98 PRO A CA 1
ATOM 758 C C . PRO A 1 98 ? -27.587 -5.142 38.869 1.00 97.50 98 PRO A C 1
ATOM 760 O O . PRO A 1 98 ? -26.454 -5.383 39.271 1.00 97.50 98 PRO A O 1
ATOM 763 N N . ASP A 1 99 ? -28.269 -6.017 38.129 1.00 97.56 99 ASP A N 1
ATOM 764 C CA . ASP A 1 99 ? -27.848 -7.382 37.805 1.00 97.56 99 ASP A CA 1
ATOM 765 C C . ASP A 1 99 ? -26.641 -7.465 36.855 1.00 97.56 99 ASP A C 1
ATOM 767 O O . ASP A 1 99 ? -25.987 -8.504 36.784 1.00 97.56 99 ASP A O 1
ATOM 771 N N . ILE A 1 100 ? -26.327 -6.384 36.134 1.00 97.56 100 ILE A N 1
ATOM 772 C CA . ILE A 1 100 ? -25.211 -6.351 35.174 1.00 97.56 100 ILE A CA 1
ATOM 773 C C . ILE A 1 100 ? -23.896 -5.862 35.798 1.00 97.56 100 ILE A C 1
ATOM 775 O O . ILE A 1 100 ? -22.890 -5.793 35.090 1.00 97.56 100 ILE A O 1
ATOM 779 N N . ASP A 1 101 ? -23.881 -5.476 37.079 1.00 97.94 101 ASP A N 1
ATOM 780 C CA . ASP A 1 101 ? -22.686 -4.928 37.727 1.00 97.94 101 ASP A CA 1
ATOM 781 C C . ASP A 1 101 ? -21.613 -6.004 37.919 1.00 97.94 101 ASP A C 1
ATOM 783 O O . ASP A 1 101 ? -21.768 -6.945 38.697 1.00 97.94 101 ASP A O 1
ATOM 787 N N . ILE A 1 102 ? -20.486 -5.843 37.229 1.00 97.31 102 ILE A N 1
ATOM 788 C CA . ILE A 1 102 ? -19.310 -6.701 37.390 1.00 97.31 102 ILE A CA 1
ATOM 789 C C . ILE A 1 102 ? -18.077 -5.898 37.817 1.00 97.31 102 ILE A C 1
ATOM 791 O O . ILE A 1 102 ? -16.942 -6.335 37.618 1.00 97.31 102 ILE A O 1
ATOM 795 N N . ARG A 1 103 ? -18.257 -4.704 38.393 1.00 96.00 103 ARG A N 1
ATOM 796 C CA . ARG A 1 103 ? -17.147 -3.857 38.869 1.00 96.00 103 ARG A CA 1
ATOM 797 C C . ARG A 1 103 ? -16.320 -4.507 39.975 1.00 96.00 103 ARG A C 1
ATOM 799 O O . ARG A 1 103 ? -15.129 -4.238 40.062 1.00 96.00 103 ARG A O 1
ATOM 806 N N . GLY A 1 104 ? -16.924 -5.393 40.767 1.00 94.19 104 GLY A N 1
ATOM 807 C CA . GLY A 1 104 ? -16.230 -6.139 41.820 1.00 94.19 104 GLY A CA 1
ATOM 808 C C . GLY A 1 104 ? -15.350 -7.293 41.323 1.00 94.19 104 GLY A C 1
ATOM 809 O O . GLY A 1 104 ? -14.598 -7.856 42.117 1.00 94.19 104 GLY A O 1
ATOM 810 N N . LEU A 1 105 ? -15.433 -7.670 40.041 1.00 94.00 105 LEU A N 1
ATOM 811 C CA . LEU A 1 105 ? -14.661 -8.795 39.515 1.00 94.00 105 LEU A CA 1
ATOM 812 C C . LEU A 1 105 ? -13.205 -8.402 39.216 1.00 94.00 105 LEU A C 1
ATOM 814 O O . LEU A 1 105 ? -12.945 -7.288 38.749 1.00 94.00 105 LEU A O 1
ATOM 818 N N . PRO A 1 106 ? -12.239 -9.324 39.396 1.00 90.88 106 PRO A N 1
ATOM 819 C CA . PRO A 1 106 ? -10.881 -9.143 38.904 1.00 90.88 106 PRO A CA 1
ATOM 820 C C . PRO A 1 106 ? -10.862 -8.871 37.398 1.00 90.88 106 PRO A C 1
ATOM 822 O O . PRO A 1 106 ? -11.595 -9.491 36.630 1.00 90.88 106 PRO A O 1
ATOM 825 N N . GLN A 1 107 ? -9.959 -7.998 36.952 1.00 86.00 107 GLN A N 1
ATOM 826 C CA . GLN A 1 107 ? -9.907 -7.559 35.555 1.00 86.00 107 GLN A CA 1
ATOM 827 C C . GLN A 1 107 ? -9.808 -8.720 34.544 1.00 86.00 107 GLN A C 1
ATOM 829 O O . GLN A 1 107 ? -10.405 -8.654 33.473 1.00 86.00 107 GLN A O 1
ATOM 834 N N . ALA A 1 108 ? -9.085 -9.797 34.872 1.00 85.19 108 ALA A N 1
ATOM 835 C CA . ALA A 1 108 ? -8.994 -10.982 34.016 1.00 85.19 108 ALA A CA 1
ATOM 836 C C . ALA A 1 108 ? -10.361 -11.662 33.800 1.00 85.19 108 ALA A C 1
ATOM 838 O O . ALA A 1 108 ? -10.704 -12.002 32.670 1.00 85.19 108 ALA A O 1
ATOM 839 N N . GLU A 1 109 ? -11.162 -11.789 34.859 1.00 90.81 109 GLU A N 1
ATOM 840 C CA . GLU A 1 109 ? -12.507 -12.376 34.802 1.00 90.81 109 GLU A CA 1
ATOM 841 C C . GLU A 1 109 ? -13.494 -11.455 34.078 1.00 90.81 109 GLU A C 1
ATOM 843 O O . GLU A 1 109 ? -14.347 -11.923 33.326 1.00 90.81 109 GLU A O 1
ATOM 848 N N . VAL A 1 110 ? -13.357 -10.133 34.246 1.00 91.56 110 VAL A N 1
ATOM 849 C CA . VAL A 1 110 ? -14.138 -9.144 33.486 1.00 91.56 110 VAL A CA 1
ATOM 850 C C . VAL A 1 110 ? -13.949 -9.364 31.988 1.00 91.56 110 VAL A C 1
ATOM 852 O O . VAL A 1 110 ? -14.932 -9.448 31.255 1.00 91.56 110 VAL A O 1
ATOM 855 N N . TRP A 1 111 ? -12.699 -9.491 31.532 1.00 88.81 111 TRP A N 1
ATOM 856 C CA . TRP A 1 111 ? -12.367 -9.722 30.124 1.00 88.81 111 TRP A CA 1
ATOM 857 C C . TRP A 1 111 ? -12.976 -11.022 29.584 1.00 88.81 111 TRP A C 1
ATOM 859 O O . TRP A 1 111 ? -13.569 -11.036 28.502 1.00 88.81 111 TRP A O 1
ATOM 869 N N . GLU A 1 112 ? -12.918 -12.096 30.364 1.00 88.94 112 GLU A N 1
ATOM 870 C CA . GLU A 1 112 ? -13.571 -13.354 30.012 1.00 88.94 112 GLU A CA 1
ATOM 871 C C . GLU A 1 112 ? -15.092 -13.186 29.856 1.00 88.94 112 GLU A C 1
ATOM 873 O O . GLU A 1 112 ? -15.648 -13.538 28.810 1.00 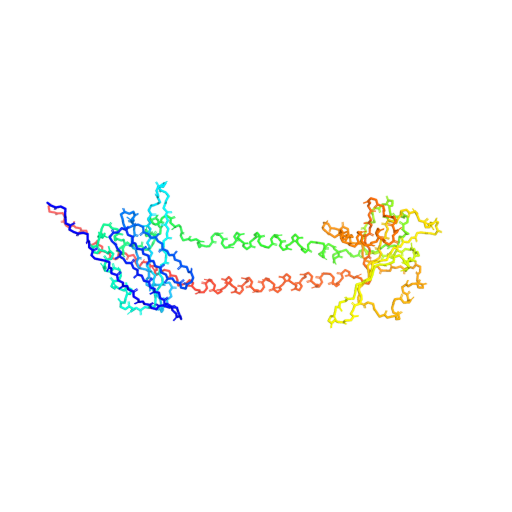88.94 112 GLU A O 1
ATOM 878 N N . ARG A 1 113 ? -15.760 -12.551 30.830 1.00 91.25 113 ARG A N 1
ATOM 879 C CA . ARG A 1 113 ? -17.219 -12.339 30.805 1.00 91.25 113 ARG A CA 1
ATOM 880 C C . ARG A 1 113 ? -17.685 -11.412 29.694 1.00 91.25 113 ARG A C 1
ATOM 882 O O . ARG A 1 113 ? -18.724 -11.652 29.082 1.00 91.25 113 ARG A O 1
ATOM 889 N N . VAL A 1 114 ? -16.911 -10.378 29.367 1.00 91.38 114 VAL A N 1
ATOM 890 C CA . VAL A 1 114 ? -17.248 -9.476 28.256 1.00 91.38 114 VAL A CA 1
ATOM 891 C C . VAL A 1 114 ? -16.933 -10.077 26.876 1.00 91.38 114 VAL A C 1
ATOM 893 O O . VAL A 1 114 ? -17.035 -9.378 25.862 1.00 91.38 114 VAL A O 1
ATOM 896 N N . GLY A 1 115 ? -16.551 -11.362 26.816 1.00 84.31 115 GLY A N 1
ATOM 897 C CA . GLY A 1 115 ? -16.223 -12.075 25.581 1.00 84.31 115 GLY A CA 1
ATOM 898 C C . GLY A 1 115 ? -15.024 -11.465 24.859 1.00 84.31 115 GLY A C 1
ATOM 899 O O . GLY A 1 115 ? -14.923 -11.519 23.631 1.00 84.31 115 GLY A O 1
ATOM 900 N N . ALA A 1 116 ? -14.143 -10.808 25.607 1.00 78.44 116 ALA A N 1
ATOM 901 C CA . ALA A 1 116 ? -13.012 -10.086 25.077 1.00 78.44 116 ALA A CA 1
ATOM 902 C C . ALA A 1 116 ? -11.753 -10.657 25.699 1.00 78.44 116 ALA A C 1
ATOM 904 O O . ALA A 1 116 ? -11.439 -10.396 26.848 1.00 78.44 116 ALA A O 1
ATOM 905 N N . LYS A 1 117 ? -10.969 -11.388 24.913 1.00 67.75 117 LYS A N 1
ATOM 906 C CA . LYS A 1 117 ? -9.586 -11.619 25.317 1.00 67.75 117 LYS A CA 1
ATOM 907 C C . LYS A 1 117 ? -8.898 -10.252 25.352 1.00 67.75 117 LYS A C 1
ATOM 909 O O . LYS A 1 117 ? -9.194 -9.445 24.458 1.00 67.75 117 LYS A O 1
ATOM 914 N N . PRO A 1 118 ? -8.005 -9.972 26.319 1.00 64.94 118 PRO A N 1
ATOM 915 C CA . PRO A 1 118 ? -7.061 -8.883 26.130 1.00 64.94 118 PRO A CA 1
ATOM 916 C C . PRO A 1 118 ? -6.462 -9.131 24.747 1.00 64.94 118 PRO A C 1
ATOM 918 O O . PRO A 1 118 ? -5.886 -10.191 24.499 1.00 64.94 118 PRO A O 1
ATOM 921 N N . LEU A 1 119 ? -6.717 -8.230 23.795 1.00 63.25 119 LEU A N 1
ATOM 922 C CA . LEU A 1 119 ? -6.346 -8.372 22.377 1.00 63.25 119 LEU A CA 1
ATOM 923 C C . LEU A 1 119 ? -4.811 -8.380 22.191 1.00 63.25 119 LEU A C 1
ATOM 925 O O . LEU A 1 119 ? -4.270 -8.164 21.112 1.00 63.25 119 LEU A O 1
ATOM 929 N N . GLU A 1 120 ? -4.091 -8.556 23.284 1.00 61.06 120 GLU A N 1
ATOM 930 C CA . GLU A 1 120 ? -2.847 -7.916 23.593 1.00 61.06 120 GLU A CA 1
ATOM 931 C C . GLU A 1 120 ? -1.774 -8.989 23.501 1.00 61.06 120 GLU A C 1
ATOM 933 O O . GLU A 1 120 ? -1.755 -9.945 24.270 1.00 61.06 120 GLU A O 1
ATOM 938 N N . TRP A 1 121 ? -0.872 -8.784 22.544 1.00 60.72 121 TRP A N 1
ATOM 939 C CA . TRP A 1 121 ? 0.427 -9.441 22.369 1.00 60.72 121 TRP A CA 1
ATOM 940 C C . TRP A 1 121 ? 0.555 -10.603 21.411 1.00 60.72 121 TRP A C 1
ATOM 942 O O . TRP A 1 121 ? 1.656 -10.762 20.915 1.00 60.72 121 TRP A O 1
ATOM 952 N N . VAL A 1 122 ? -0.485 -11.357 21.065 1.00 68.44 122 VAL A N 1
ATOM 953 C CA . VAL A 1 122 ? -0.334 -12.347 19.973 1.00 68.44 122 VAL A CA 1
ATOM 954 C C . VAL A 1 122 ? -0.657 -11.714 18.620 1.00 68.44 122 VAL A C 1
ATOM 956 O O . VAL A 1 122 ? 0.042 -11.937 17.634 1.00 68.44 122 VAL A O 1
ATOM 959 N N . VAL A 1 123 ? -1.673 -10.847 18.580 1.00 79.12 123 VAL A N 1
ATOM 960 C CA . VAL A 1 123 ? -2.092 -10.171 17.344 1.00 79.12 123 VAL A CA 1
ATOM 961 C C . VAL A 1 123 ? -1.044 -9.162 16.878 1.00 79.12 123 VAL A C 1
ATOM 963 O O . VAL A 1 123 ? -0.830 -9.033 15.681 1.00 79.12 123 VAL A O 1
ATOM 966 N N . LEU A 1 124 ? -0.357 -8.471 17.795 1.00 79.62 124 LEU A N 1
ATOM 967 C CA . LEU A 1 124 ? 0.616 -7.439 17.426 1.00 79.62 124 LEU A CA 1
ATOM 968 C C . LEU A 1 124 ? 1.837 -8.018 16.673 1.00 79.62 124 LEU A C 1
ATOM 970 O O . LEU A 1 124 ? 2.074 -7.568 15.554 1.00 79.62 124 LEU A O 1
ATOM 974 N N . PRO A 1 125 ? 2.557 -9.041 17.181 1.00 82.62 125 PRO A N 1
ATOM 975 C CA . PRO A 1 125 ? 3.611 -9.719 16.430 1.00 82.62 125 PRO A CA 1
ATOM 976 C C . PRO A 1 125 ? 3.108 -10.332 15.130 1.00 82.62 125 PRO A C 1
ATOM 978 O O . PRO A 1 125 ? 3.819 -10.271 14.137 1.00 82.62 125 PRO A O 1
ATOM 981 N N . LEU A 1 126 ? 1.886 -10.879 15.105 1.00 86.38 126 LEU A N 1
ATOM 982 C CA . LEU A 1 126 ? 1.312 -11.433 13.879 1.00 86.38 126 LEU A CA 1
ATOM 983 C C . LEU A 1 126 ? 1.097 -10.347 12.817 1.00 86.38 126 LEU A C 1
ATOM 985 O O . LEU A 1 126 ? 1.540 -10.503 11.685 1.00 86.38 126 LEU A O 1
ATOM 989 N N . VAL A 1 127 ? 0.459 -9.232 13.180 1.00 85.38 127 VAL A N 1
ATOM 990 C CA . VAL A 1 127 ? 0.251 -8.086 12.281 1.00 85.38 127 VAL A CA 1
ATOM 991 C C . VAL A 1 127 ? 1.592 -7.518 11.820 1.00 85.38 127 VAL A C 1
ATOM 993 O O . VAL A 1 127 ? 1.749 -7.216 10.641 1.00 85.38 127 VAL A O 1
ATOM 996 N N . MET A 1 128 ? 2.576 -7.425 12.716 1.00 86.38 128 MET A N 1
ATOM 997 C CA . MET A 1 128 ? 3.930 -6.995 12.372 1.00 86.38 128 MET A CA 1
ATOM 998 C C . MET A 1 128 ? 4.613 -7.963 11.404 1.00 86.38 128 MET A C 1
ATOM 1000 O O . MET A 1 128 ? 5.178 -7.514 10.415 1.00 86.38 128 MET A O 1
ATOM 1004 N N . ALA A 1 129 ? 4.547 -9.270 11.652 1.00 89.94 129 ALA A N 1
ATOM 1005 C CA . ALA A 1 129 ? 5.141 -10.290 10.794 1.00 89.94 129 ALA A CA 1
ATOM 1006 C C . ALA A 1 129 ? 4.504 -10.292 9.399 1.00 89.94 129 ALA A C 1
ATOM 1008 O O . ALA A 1 129 ? 5.217 -10.308 8.399 1.00 89.94 129 ALA A O 1
ATOM 1009 N N . VAL A 1 130 ? 3.172 -10.200 9.320 1.00 92.19 130 VAL A N 1
ATOM 1010 C CA . VAL A 1 130 ? 2.449 -10.070 8.046 1.00 92.19 130 VAL A CA 1
ATOM 1011 C C . VAL A 1 130 ? 2.833 -8.770 7.337 1.00 92.19 130 VAL A C 1
ATOM 1013 O O . VAL A 1 130 ? 3.103 -8.791 6.141 1.00 92.19 130 VAL A O 1
ATOM 1016 N N . GLY A 1 131 ? 2.920 -7.651 8.060 1.00 90.44 131 GLY A N 1
ATOM 1017 C CA . GLY A 1 131 ? 3.373 -6.375 7.502 1.00 90.44 131 GLY A CA 1
ATOM 1018 C C . GLY A 1 131 ? 4.792 -6.456 6.935 1.00 90.44 131 GLY A C 1
ATOM 1019 O O . GLY A 1 131 ? 5.033 -6.015 5.813 1.00 90.44 131 GLY A O 1
ATOM 1020 N N . TRP A 1 132 ? 5.711 -7.089 7.664 1.00 93.31 132 TRP A N 1
ATOM 1021 C CA . TRP A 1 132 ? 7.078 -7.342 7.211 1.00 93.31 132 TRP A CA 1
ATOM 1022 C C . TRP A 1 132 ? 7.141 -8.234 5.982 1.00 93.31 132 TRP A C 1
ATOM 1024 O O . TRP A 1 132 ? 7.906 -7.940 5.070 1.00 93.31 132 TRP A O 1
ATOM 1034 N N . LEU A 1 133 ? 6.322 -9.283 5.927 1.00 94.12 133 LEU A N 1
ATOM 1035 C CA . LEU A 1 133 ? 6.227 -10.144 4.755 1.00 94.12 133 LEU A CA 1
ATOM 1036 C C . LEU A 1 133 ? 5.741 -9.359 3.532 1.00 94.12 133 LEU A C 1
ATOM 1038 O O . LEU A 1 133 ? 6.333 -9.470 2.463 1.00 94.12 133 LEU A O 1
ATOM 1042 N N . VAL A 1 134 ? 4.705 -8.530 3.689 1.00 94.19 134 VAL A N 1
ATOM 1043 C CA . VAL A 1 134 ? 4.199 -7.674 2.606 1.00 94.19 134 VAL A CA 1
ATOM 1044 C C . VAL A 1 134 ? 5.284 -6.711 2.126 1.00 94.19 134 VAL A C 1
ATOM 1046 O O . VAL A 1 134 ? 5.500 -6.600 0.922 1.00 94.19 134 VAL A O 1
ATOM 1049 N N . LEU A 1 135 ? 6.010 -6.060 3.039 1.00 93.56 135 LEU A N 1
ATOM 1050 C CA . LEU A 1 135 ? 7.131 -5.187 2.681 1.00 93.56 135 LEU A CA 1
ATOM 1051 C C . LEU A 1 135 ? 8.255 -5.958 1.982 1.00 93.56 135 LEU A C 1
ATOM 1053 O O . LEU A 1 135 ? 8.754 -5.505 0.958 1.00 93.56 135 LEU A O 1
ATOM 1057 N N . ALA A 1 136 ? 8.631 -7.132 2.486 1.00 92.50 136 ALA A N 1
ATOM 1058 C CA . ALA A 1 136 ? 9.660 -7.966 1.875 1.00 92.50 136 ALA A CA 1
ATOM 1059 C C . ALA A 1 136 ? 9.279 -8.369 0.448 1.00 92.50 136 ALA A C 1
ATOM 1061 O O . ALA A 1 136 ? 10.113 -8.263 -0.447 1.00 92.50 136 ALA A O 1
ATOM 1062 N N . VAL A 1 137 ? 8.016 -8.753 0.221 1.00 95.06 137 VAL A N 1
ATOM 1063 C CA . VAL A 1 137 ? 7.495 -9.007 -1.126 1.00 95.06 137 VAL A CA 1
ATOM 1064 C C . VAL A 1 137 ? 7.629 -7.743 -1.959 1.00 95.06 137 VAL A C 1
ATOM 1066 O O . VAL A 1 137 ? 8.331 -7.807 -2.956 1.00 95.06 137 VAL A O 1
ATOM 1069 N N . LEU A 1 138 ? 7.069 -6.604 -1.522 1.00 95.19 138 LEU A N 1
ATOM 1070 C CA . LEU A 1 138 ? 7.086 -5.314 -2.234 1.00 95.19 138 LEU A CA 1
ATOM 1071 C C . LEU A 1 138 ? 8.489 -4.782 -2.573 1.00 95.19 138 LEU A C 1
ATOM 1073 O O . LEU A 1 138 ? 8.647 -4.068 -3.557 1.00 95.19 138 LEU A O 1
ATOM 1077 N N . PHE A 1 139 ? 9.512 -5.108 -1.787 1.00 96.00 139 PHE A N 1
ATOM 1078 C CA . PHE A 1 139 ? 10.894 -4.690 -2.044 1.00 96.00 139 PHE A CA 1
ATOM 1079 C C . PHE A 1 139 ? 11.757 -5.791 -2.672 1.00 96.00 139 PHE A C 1
ATOM 1081 O O . PHE A 1 139 ? 12.919 -5.536 -2.997 1.00 96.00 139 PHE A O 1
ATOM 1088 N N . ALA A 1 140 ? 11.206 -6.987 -2.905 1.00 96.31 140 ALA A N 1
ATOM 1089 C CA . ALA A 1 140 ? 11.939 -8.109 -3.480 1.00 96.31 140 ALA A CA 1
ATOM 1090 C C . ALA A 1 140 ? 12.611 -7.771 -4.821 1.00 96.31 140 ALA A C 1
ATOM 1092 O O . ALA A 1 140 ? 13.786 -8.109 -4.951 1.00 96.31 140 ALA A O 1
ATOM 1093 N N . PRO A 1 141 ? 11.973 -7.066 -5.785 1.00 96.94 141 PRO A N 1
ATOM 1094 C CA . PRO A 1 141 ? 12.648 -6.713 -7.031 1.00 96.94 141 PRO A CA 1
ATOM 1095 C C . PRO A 1 141 ? 13.924 -5.907 -6.787 1.00 96.94 141 PRO A C 1
ATOM 1097 O O . PRO A 1 141 ? 14.987 -6.287 -7.259 1.00 96.94 141 PRO A O 1
ATOM 1100 N N . MET A 1 142 ? 13.853 -4.858 -5.963 1.00 96.62 142 MET A N 1
ATOM 1101 C CA . MET A 1 142 ? 15.004 -4.004 -5.651 1.00 96.62 142 MET A CA 1
ATOM 1102 C C . MET A 1 142 ? 16.121 -4.765 -4.927 1.00 96.62 142 MET A C 1
ATOM 1104 O O . MET A 1 142 ? 17.293 -4.536 -5.209 1.00 96.62 142 MET A O 1
ATOM 1108 N N . LEU A 1 143 ? 15.777 -5.683 -4.016 1.00 96.56 143 LEU A N 1
ATOM 1109 C CA . LEU A 1 143 ? 16.762 -6.537 -3.347 1.00 96.56 143 LEU A CA 1
ATOM 1110 C C . LEU A 1 143 ? 17.425 -7.508 -4.329 1.00 96.56 143 LEU A C 1
ATOM 1112 O O . LEU A 1 143 ? 18.642 -7.643 -4.311 1.00 96.56 143 LEU A O 1
ATOM 1116 N N . VAL A 1 144 ? 16.649 -8.151 -5.205 1.00 96.88 144 VAL A N 1
ATOM 1117 C CA . VAL A 1 144 ? 17.177 -9.079 -6.217 1.00 96.88 144 VAL A CA 1
ATOM 1118 C C . VAL A 1 144 ? 18.085 -8.344 -7.199 1.00 96.88 144 VAL A C 1
ATOM 1120 O O . VAL A 1 144 ? 19.202 -8.792 -7.429 1.00 96.88 144 VAL A O 1
ATOM 1123 N N . HIS A 1 145 ? 17.654 -7.194 -7.719 1.00 95.94 145 HIS A N 1
ATOM 1124 C CA . HIS A 1 145 ? 18.484 -6.331 -8.564 1.00 95.94 145 HIS A CA 1
ATOM 1125 C C . HIS A 1 145 ? 19.743 -5.861 -7.845 1.00 95.94 145 HIS A C 1
ATOM 1127 O O . HIS A 1 145 ? 20.818 -5.810 -8.431 1.00 95.94 145 HIS A O 1
ATOM 1133 N N . GLY A 1 146 ? 19.611 -5.516 -6.567 1.00 95.75 146 GLY A N 1
ATOM 1134 C CA . GLY A 1 146 ? 20.702 -5.015 -5.748 1.00 95.75 146 GLY A CA 1
ATOM 1135 C C . GLY A 1 146 ? 21.764 -6.053 -5.402 1.00 95.75 146 GLY A C 1
ATOM 1136 O O . GLY A 1 146 ? 22.934 -5.702 -5.253 1.00 95.75 146 GLY A O 1
ATOM 1137 N N . LEU A 1 147 ? 21.358 -7.318 -5.284 1.00 97.00 147 LEU A N 1
ATOM 1138 C CA . LEU A 1 147 ? 22.235 -8.462 -5.037 1.00 97.00 147 LEU A CA 1
ATOM 1139 C C . LEU A 1 147 ? 22.763 -9.096 -6.333 1.00 97.00 147 LEU A C 1
ATOM 1141 O O . LEU A 1 147 ? 23.676 -9.921 -6.279 1.00 97.00 147 LEU A O 1
ATOM 1145 N N . ASP A 1 148 ? 22.224 -8.712 -7.490 1.00 96.75 148 ASP A N 1
ATOM 1146 C CA . ASP A 1 148 ? 22.741 -9.113 -8.793 1.00 96.75 148 ASP A CA 1
ATOM 1147 C C . ASP A 1 148 ? 24.059 -8.378 -9.078 1.00 96.75 148 ASP A C 1
ATOM 1149 O O . ASP A 1 148 ? 24.081 -7.221 -9.499 1.00 96.75 148 ASP A O 1
ATOM 1153 N N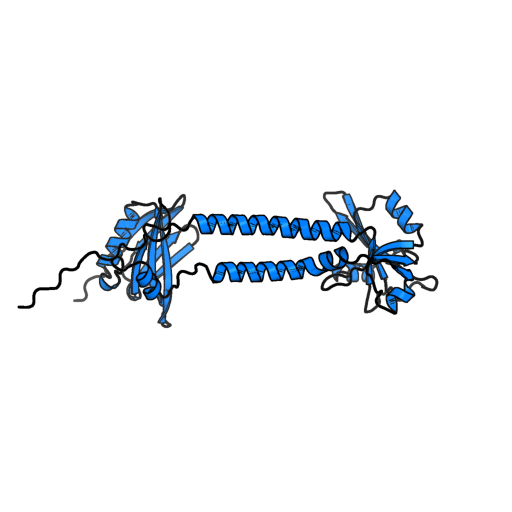 . GLY A 1 149 ? 25.175 -9.058 -8.809 1.00 94.62 149 GLY A N 1
ATOM 1154 C CA . GLY A 1 149 ? 26.525 -8.574 -9.108 1.00 94.62 149 GLY A CA 1
ATOM 1155 C C . GLY A 1 149 ? 26.994 -8.861 -10.537 1.00 94.62 149 GLY A C 1
ATOM 1156 O O . GLY A 1 149 ? 28.132 -8.534 -10.873 1.00 94.62 149 GLY A O 1
ATOM 1157 N N . GLY A 1 150 ? 26.165 -9.504 -11.365 1.00 97.00 150 GLY A N 1
ATOM 1158 C CA . GLY A 1 150 ? 26.508 -9.832 -12.744 1.00 97.00 150 GLY A CA 1
ATOM 1159 C C . GLY A 1 150 ? 26.478 -8.614 -13.666 1.00 97.00 150 GLY A C 1
ATOM 1160 O O . GLY A 1 150 ? 25.959 -7.552 -13.319 1.00 97.00 150 GLY A O 1
ATOM 1161 N N . HIS A 1 151 ? 27.030 -8.783 -14.866 1.00 97.69 151 HIS A N 1
ATOM 1162 C CA . HIS A 1 151 ? 26.837 -7.868 -15.987 1.00 97.69 151 HIS A CA 1
ATOM 1163 C C . HIS A 1 151 ? 26.887 -8.641 -17.306 1.00 97.69 151 HIS A C 1
ATOM 1165 O O . HIS A 1 151 ? 27.737 -9.515 -17.473 1.00 97.69 151 HIS A O 1
ATOM 1171 N N . ALA A 1 152 ? 26.005 -8.312 -18.246 1.00 98.00 152 ALA A N 1
ATOM 1172 C CA . ALA A 1 152 ? 26.015 -8.899 -19.581 1.00 98.00 152 ALA A CA 1
ATOM 1173 C C . ALA A 1 152 ? 25.842 -7.832 -20.661 1.00 98.00 152 ALA A C 1
ATOM 1175 O O . ALA A 1 152 ? 25.165 -6.822 -20.473 1.00 98.00 152 ALA A O 1
ATOM 1176 N N . GLN A 1 153 ? 26.442 -8.072 -21.821 1.00 98.19 153 GLN A N 1
ATOM 1177 C CA . GLN A 1 153 ? 26.180 -7.290 -23.022 1.00 98.19 153 GLN A CA 1
ATOM 1178 C C . GLN A 1 153 ? 25.305 -8.127 -23.939 1.00 98.19 153 GLN A C 1
ATOM 1180 O O . GLN A 1 153 ? 25.633 -9.281 -24.195 1.00 98.19 153 GLN A O 1
ATOM 1185 N N . VAL A 1 154 ? 24.188 -7.564 -24.384 1.00 98.06 154 VAL A N 1
ATOM 1186 C CA . VAL A 1 154 ? 23.191 -8.291 -25.173 1.00 98.06 154 VAL A CA 1
ATOM 1187 C C . VAL A 1 154 ? 22.652 -7.403 -26.277 1.00 98.06 154 VAL A C 1
ATOM 1189 O O . VAL A 1 154 ? 22.444 -6.208 -26.091 1.00 98.06 154 VAL A O 1
ATOM 1192 N N . THR A 1 155 ? 22.386 -7.972 -27.437 1.00 98.38 155 THR A N 1
ATOM 1193 C CA . THR A 1 155 ? 21.619 -7.307 -28.490 1.00 98.38 155 THR A CA 1
ATOM 1194 C C . THR A 1 155 ? 20.122 -7.332 -28.166 1.00 98.38 155 THR A C 1
ATOM 1196 O O . THR A 1 155 ? 19.646 -8.149 -27.374 1.00 98.38 155 THR A O 1
ATOM 1199 N N . VAL A 1 156 ? 19.336 -6.469 -28.820 1.00 97.88 156 VAL A N 1
ATOM 1200 C CA . VAL A 1 156 ? 17.859 -6.524 -28.743 1.00 97.88 156 VAL A CA 1
ATOM 1201 C C . VAL A 1 156 ? 17.317 -7.911 -29.130 1.00 97.88 156 VAL A C 1
ATOM 1203 O O . VAL A 1 156 ? 16.357 -8.390 -28.522 1.00 97.88 156 VAL A O 1
ATOM 1206 N N . ALA A 1 157 ? 17.938 -8.576 -30.110 1.00 96.62 157 ALA A N 1
ATOM 1207 C CA . ALA A 1 157 ? 17.529 -9.904 -30.562 1.00 96.62 157 ALA A CA 1
ATOM 1208 C C . ALA A 1 157 ? 17.764 -10.976 -29.484 1.00 96.62 157 ALA A C 1
ATOM 1210 O O . ALA A 1 157 ? 16.849 -11.733 -29.162 1.00 96.62 157 ALA A O 1
ATOM 1211 N N . GLU A 1 158 ? 18.948 -10.996 -28.868 1.00 96.94 158 GLU A N 1
ATOM 1212 C CA . GLU A 1 158 ? 19.285 -11.945 -27.795 1.00 96.94 158 GLU A CA 1
ATOM 1213 C C . GLU A 1 158 ? 18.396 -11.757 -26.563 1.00 96.94 158 GLU A C 1
ATOM 1215 O O . GLU A 1 158 ? 17.879 -12.735 -26.025 1.00 96.94 158 GLU A O 1
ATOM 1220 N N . LEU A 1 159 ? 18.140 -10.504 -26.166 1.00 95.25 159 LEU A N 1
ATOM 1221 C CA . LEU A 1 159 ? 17.262 -10.183 -25.034 1.00 95.25 159 LEU A CA 1
ATOM 1222 C C . LEU A 1 159 ? 15.798 -10.598 -25.276 1.00 95.25 159 LEU A C 1
ATOM 1224 O O . LEU A 1 159 ? 15.030 -10.798 -24.333 1.00 95.25 159 LEU A O 1
ATOM 1228 N N . THR A 1 160 ? 15.399 -10.720 -26.543 1.00 92.12 160 THR A N 1
ATOM 1229 C CA . THR A 1 160 ? 14.080 -11.234 -26.930 1.00 92.12 160 THR A CA 1
ATOM 1230 C C . THR A 1 160 ? 14.048 -12.761 -26.880 1.00 92.12 160 THR A C 1
ATOM 1232 O O . THR A 1 160 ? 13.062 -13.337 -26.421 1.00 92.12 160 THR A O 1
ATOM 1235 N N . ALA A 1 161 ? 15.113 -13.412 -27.351 1.00 93.00 161 ALA A N 1
ATOM 1236 C CA . ALA A 1 161 ? 15.180 -14.863 -27.490 1.00 93.00 161 ALA A CA 1
ATOM 1237 C C . ALA A 1 161 ? 15.368 -15.596 -26.152 1.00 93.00 161 ALA A C 1
ATOM 1239 O O . ALA A 1 161 ? 14.858 -16.704 -25.989 1.00 93.00 161 ALA A O 1
ATOM 1240 N N . ALA A 1 162 ? 16.080 -14.997 -25.193 1.00 91.69 162 ALA A N 1
ATOM 1241 C CA . ALA A 1 162 ? 16.411 -15.641 -23.926 1.00 91.69 162 ALA A CA 1
ATOM 1242 C C . ALA A 1 162 ? 16.386 -14.668 -22.739 1.00 91.69 162 ALA A C 1
ATOM 1244 O O . ALA A 1 162 ? 16.542 -13.457 -22.886 1.00 91.69 162 ALA A O 1
ATOM 1245 N N . HIS A 1 163 ? 16.217 -15.221 -21.534 1.00 92.19 163 HIS A N 1
ATOM 1246 C CA . HIS A 1 163 ? 16.445 -14.468 -20.305 1.00 92.19 163 HIS A CA 1
ATOM 1247 C C . HIS A 1 163 ? 17.951 -14.439 -20.018 1.00 92.19 163 HIS A C 1
ATOM 1249 O O . HIS A 1 163 ? 18.560 -15.508 -19.925 1.00 92.19 163 HIS A O 1
ATOM 1255 N N . PRO A 1 164 ? 18.564 -13.256 -19.871 1.00 94.50 164 PRO A N 1
ATOM 1256 C CA . PRO A 1 164 ? 19.964 -13.172 -19.489 1.00 94.50 164 PRO A CA 1
ATOM 1257 C C . PRO A 1 164 ? 20.160 -13.700 -18.060 1.00 94.50 164 PRO A C 1
ATOM 1259 O O . PRO A 1 164 ? 19.269 -13.603 -17.217 1.00 94.50 164 PRO A O 1
ATOM 1262 N N . GLY A 1 165 ? 21.352 -14.230 -17.768 1.00 95.56 165 GLY A N 1
ATOM 1263 C CA . GLY A 1 165 ? 21.709 -14.706 -16.422 1.00 95.56 165 GLY A CA 1
ATOM 1264 C C . GLY A 1 165 ? 21.856 -13.593 -15.373 1.00 95.56 165 GLY A C 1
ATOM 1265 O O . GLY A 1 165 ? 22.042 -13.879 -14.197 1.00 95.56 165 GLY A O 1
ATOM 1266 N N . THR A 1 166 ? 21.777 -12.333 -15.799 1.00 97.44 166 THR A N 1
ATOM 1267 C CA . THR A 1 166 ? 21.846 -11.121 -14.976 1.00 97.44 166 THR A CA 1
ATOM 1268 C C . THR A 1 166 ? 20.907 -10.070 -15.556 1.00 97.44 166 THR A C 1
ATOM 1270 O O . THR A 1 166 ? 20.614 -10.070 -16.751 1.00 97.44 166 THR A O 1
ATOM 1273 N N . ARG A 1 167 ? 20.436 -9.159 -14.714 1.00 97.06 167 ARG A N 1
ATOM 1274 C CA . ARG A 1 167 ? 19.564 -8.039 -15.068 1.00 97.06 167 ARG A CA 1
ATOM 1275 C C . ARG A 1 167 ? 20.338 -6.760 -15.323 1.00 97.06 167 ARG A C 1
ATOM 1277 O O . ARG A 1 167 ? 19.763 -5.820 -15.862 1.00 97.06 167 ARG A O 1
ATOM 1284 N N . ASN A 1 168 ? 21.627 -6.715 -15.003 1.00 97.56 168 ASN A N 1
ATOM 1285 C CA . ASN A 1 168 ? 22.473 -5.571 -15.320 1.00 97.56 168 ASN A CA 1
ATOM 1286 C C . ASN A 1 168 ? 23.027 -5.727 -16.727 1.00 97.56 168 ASN A C 1
ATOM 1288 O O . ASN A 1 168 ? 23.920 -6.540 -16.975 1.00 97.56 168 ASN A O 1
ATOM 1292 N N . LEU A 1 169 ? 22.503 -4.937 -17.654 1.00 97.88 169 LEU A N 1
ATOM 1293 C CA . LEU A 1 169 ? 22.743 -5.134 -19.073 1.00 97.88 169 LEU A CA 1
ATOM 1294 C C . LEU A 1 169 ? 23.370 -3.901 -19.710 1.00 97.88 169 LEU A C 1
ATOM 1296 O O . LEU A 1 169 ? 23.045 -2.765 -19.372 1.00 97.88 169 LEU A O 1
ATOM 1300 N N . THR A 1 170 ? 24.216 -4.133 -20.705 1.00 98.31 170 THR A N 1
ATOM 1301 C CA . THR A 1 170 ? 24.447 -3.168 -21.780 1.00 98.31 170 THR A CA 1
ATOM 1302 C C . THR A 1 170 ? 23.721 -3.676 -23.014 1.00 98.31 170 THR A C 1
ATOM 1304 O O . THR A 1 170 ? 24.140 -4.670 -23.608 1.00 98.31 170 THR A O 1
ATOM 1307 N N . VAL A 1 171 ? 22.622 -3.019 -23.387 1.00 98.25 171 VAL A N 1
ATOM 1308 C CA . VAL A 1 171 ? 21.815 -3.439 -24.537 1.00 98.25 171 VAL A CA 1
ATOM 1309 C C . VAL A 1 171 ? 22.296 -2.741 -25.802 1.00 98.25 171 VAL A C 1
ATOM 1311 O O . VAL A 1 171 ? 22.399 -1.516 -25.830 1.00 98.25 171 VAL A O 1
ATOM 1314 N N . ILE A 1 172 ? 22.588 -3.518 -26.840 1.00 98.50 172 ILE A N 1
ATOM 1315 C CA . ILE A 1 172 ? 23.033 -3.035 -28.147 1.00 98.50 172 ILE A CA 1
ATOM 1316 C C . ILE A 1 172 ? 21.812 -2.896 -29.058 1.00 98.50 172 ILE A C 1
ATOM 1318 O O . ILE A 1 172 ? 21.131 -3.885 -29.354 1.00 98.50 172 ILE A O 1
ATOM 1322 N N . GLY A 1 173 ? 21.528 -1.671 -29.492 1.00 97.69 173 GLY A N 1
ATOM 1323 C CA . GLY A 1 173 ? 20.378 -1.354 -30.332 1.00 97.69 173 GLY A CA 1
ATOM 1324 C C . GLY A 1 173 ? 20.255 0.135 -30.639 1.00 97.69 173 GLY A C 1
ATOM 1325 O O . GLY A 1 173 ? 20.902 0.978 -30.018 1.00 97.69 173 GLY A O 1
ATOM 1326 N N . ARG A 1 174 ? 19.395 0.457 -31.604 1.00 97.44 174 ARG A N 1
ATOM 1327 C CA . ARG A 1 174 ? 19.134 1.830 -32.036 1.00 97.44 174 ARG A CA 1
ATOM 1328 C C . ARG A 1 174 ? 17.855 2.370 -31.380 1.00 97.44 174 ARG A C 1
ATOM 1330 O O . ARG A 1 174 ? 16.812 1.721 -31.502 1.00 97.44 174 ARG A O 1
ATOM 1337 N N . PRO A 1 175 ? 17.901 3.523 -30.694 1.00 97.69 175 PRO A N 1
ATOM 1338 C CA . PRO A 1 175 ? 16.704 4.177 -30.172 1.00 97.69 175 PRO A CA 1
ATOM 1339 C C . PRO A 1 175 ? 15.794 4.711 -31.293 1.00 97.69 175 PRO A C 1
ATOM 1341 O O . PRO A 1 175 ? 16.283 5.112 -32.346 1.00 97.69 175 PRO A O 1
ATOM 1344 N N . VAL A 1 176 ? 14.479 4.763 -31.049 1.00 97.44 176 VAL A N 1
ATOM 1345 C CA . VAL A 1 176 ? 13.475 5.337 -31.974 1.00 97.44 176 VAL A CA 1
ATOM 1346 C C . VAL A 1 176 ? 12.795 6.557 -31.316 1.00 97.44 176 VAL A C 1
ATOM 1348 O O . VAL A 1 176 ? 11.726 6.417 -30.705 1.00 97.44 176 VAL A O 1
ATOM 1351 N N . PRO A 1 177 ? 13.427 7.748 -31.328 1.00 95.50 177 PRO A N 1
ATOM 1352 C CA . PRO A 1 177 ? 12.958 8.926 -30.587 1.00 95.50 177 PRO A CA 1
ATOM 1353 C C . PRO A 1 177 ? 11.567 9.424 -30.994 1.00 95.50 177 PRO A C 1
ATOM 1355 O O . PRO A 1 177 ? 10.787 9.838 -30.134 1.00 95.50 177 PRO A O 1
ATOM 1358 N N . GLU A 1 178 ? 11.225 9.363 -32.276 1.00 95.69 178 GLU A N 1
ATOM 1359 C CA . GLU A 1 178 ? 9.942 9.792 -32.840 1.00 95.69 178 GLU A CA 1
ATOM 1360 C C . GLU A 1 178 ? 8.755 9.006 -32.263 1.00 95.69 178 GLU A C 1
ATOM 1362 O O . GLU A 1 178 ? 7.661 9.538 -32.062 1.00 95.69 178 GLU A O 1
ATOM 1367 N N . ALA A 1 179 ? 9.009 7.751 -31.898 1.00 95.62 179 ALA A N 1
ATOM 1368 C CA . ALA A 1 179 ? 8.050 6.830 -31.311 1.00 95.62 179 ALA A CA 1
ATOM 1369 C C . ALA A 1 179 ? 8.017 6.890 -29.772 1.00 95.62 179 ALA A C 1
ATOM 1371 O O . ALA A 1 179 ? 7.307 6.115 -29.130 1.00 95.62 179 ALA A O 1
ATOM 1372 N N . SER A 1 180 ? 8.788 7.790 -29.156 1.00 96.75 180 SER A N 1
ATOM 1373 C CA . SER A 1 180 ? 8.915 7.855 -27.703 1.00 96.75 180 SER A CA 1
ATOM 1374 C C . SER A 1 180 ? 7.726 8.533 -27.016 1.00 96.75 180 SER A C 1
ATOM 1376 O O . SER A 1 180 ? 7.062 9.421 -27.562 1.00 96.75 180 SER A O 1
ATOM 1378 N N . VAL A 1 181 ? 7.474 8.126 -25.775 1.00 96.94 181 VAL A N 1
ATOM 1379 C CA . VAL A 1 181 ? 6.519 8.752 -24.858 1.00 96.94 181 VAL A CA 1
ATOM 1380 C C . VAL A 1 181 ? 7.294 9.551 -23.821 1.00 96.94 181 VAL A C 1
ATOM 1382 O O . VAL A 1 181 ? 8.169 9.011 -23.143 1.0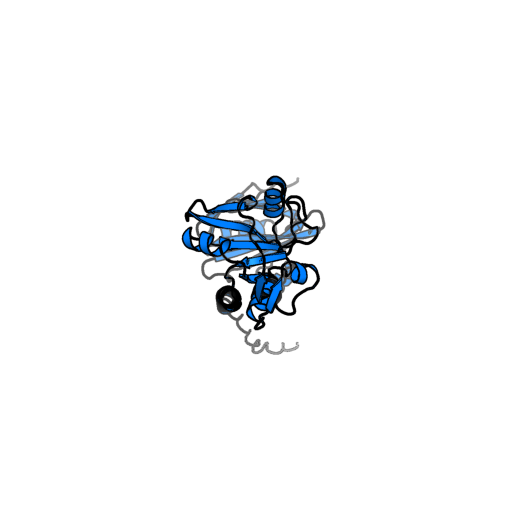0 96.94 181 VAL A O 1
ATOM 1385 N N . GLN A 1 182 ? 6.943 10.826 -23.674 1.00 94.75 182 GLN A N 1
ATOM 1386 C CA . GLN A 1 182 ? 7.544 11.740 -22.709 1.00 94.75 182 GLN A CA 1
ATOM 1387 C C . GLN A 1 182 ? 6.518 12.194 -21.686 1.00 94.75 18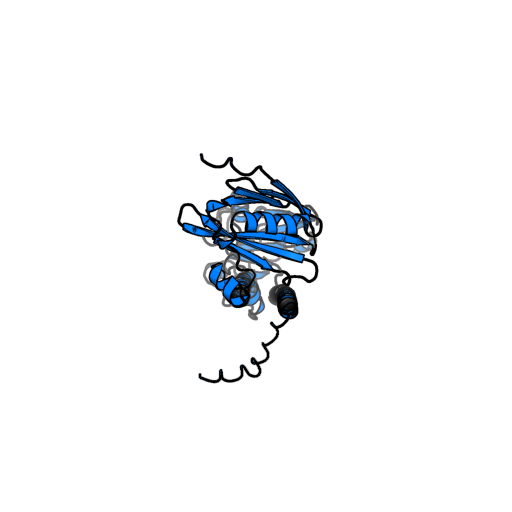2 GLN A C 1
ATOM 1389 O O . GLN A 1 182 ? 5.365 12.465 -22.013 1.00 94.75 182 GLN A O 1
ATOM 1394 N N . VAL A 1 183 ? 6.956 12.280 -20.437 1.00 92.12 183 VAL A N 1
ATOM 1395 C CA . VAL A 1 183 ? 6.138 12.744 -19.322 1.00 92.12 183 VAL A CA 1
ATOM 1396 C C . VAL A 1 183 ? 6.972 13.696 -18.512 1.00 92.12 183 VAL A C 1
ATOM 1398 O O . VAL A 1 183 ? 7.953 13.288 -17.887 1.00 92.12 183 VAL A O 1
ATOM 1401 N N . GLN A 1 184 ? 6.562 14.951 -18.510 1.00 88.56 184 GLN A N 1
ATOM 1402 C CA . GLN A 1 184 ? 7.169 15.955 -17.666 1.00 88.56 184 GLN A CA 1
ATOM 1403 C C . GLN A 1 184 ? 6.443 15.988 -16.323 1.00 88.56 184 GLN A C 1
ATOM 1405 O O . GLN A 1 184 ? 5.212 15.993 -16.268 1.00 88.56 184 GLN A O 1
ATOM 1410 N N . ALA A 1 185 ? 7.203 15.957 -15.234 1.00 81.94 185 ALA A N 1
ATOM 1411 C CA . ALA A 1 185 ? 6.664 16.212 -13.909 1.00 81.94 185 ALA A CA 1
ATOM 1412 C C . ALA A 1 185 ? 6.324 17.714 -13.798 1.00 81.94 185 ALA A C 1
ATOM 1414 O O . ALA A 1 185 ? 7.230 18.524 -14.018 1.00 81.94 185 ALA A O 1
ATOM 1415 N N . PRO A 1 186 ? 5.072 18.089 -13.458 1.00 79.62 186 PRO A N 1
ATOM 1416 C CA . PRO A 1 186 ? 4.637 19.490 -13.418 1.00 79.62 186 PRO A CA 1
ATOM 1417 C C . PRO A 1 186 ? 5.509 20.370 -12.518 1.00 79.62 186 PRO A C 1
ATOM 1419 O O . PRO A 1 186 ? 5.805 21.506 -12.869 1.00 79.62 186 PRO A O 1
ATOM 1422 N N . ASP A 1 187 ? 5.974 19.813 -11.398 1.00 80.31 187 ASP A N 1
ATOM 1423 C CA . ASP A 1 187 ? 6.584 20.601 -10.323 1.00 80.31 187 ASP A CA 1
ATOM 1424 C C . ASP A 1 187 ? 8.116 20.661 -10.393 1.00 80.31 187 ASP A C 1
ATOM 1426 O O . ASP A 1 187 ? 8.730 21.568 -9.839 1.00 80.31 187 ASP A O 1
ATOM 1430 N N . THR A 1 188 ? 8.763 19.697 -11.055 1.00 77.50 188 THR A N 1
ATOM 1431 C CA . THR A 1 188 ? 10.236 19.600 -11.089 1.00 77.50 188 THR A CA 1
ATOM 1432 C C . THR A 1 188 ? 10.831 19.862 -12.468 1.00 77.50 188 THR A C 1
ATOM 1434 O O . THR A 1 188 ? 12.052 19.889 -12.609 1.00 77.50 188 THR A O 1
ATOM 1437 N N . GLY A 1 189 ? 9.994 19.984 -13.507 1.00 76.38 189 GLY A N 1
ATOM 1438 C CA . GLY A 1 189 ? 10.434 20.094 -14.902 1.00 76.38 189 GLY A CA 1
ATOM 1439 C C . GLY A 1 189 ? 11.137 18.838 -15.432 1.00 76.38 189 GLY A C 1
ATOM 1440 O O . GLY A 1 189 ? 11.593 18.820 -16.574 1.00 76.38 189 GLY A O 1
ATOM 1441 N N . GLN A 1 190 ? 11.222 17.779 -14.624 1.00 81.38 190 GLN A N 1
ATOM 1442 C CA . GLN A 1 190 ? 11.934 16.558 -14.955 1.00 81.38 190 GLN A CA 1
ATOM 1443 C C . GLN A 1 190 ? 11.159 15.710 -15.957 1.00 81.38 190 GLN A C 1
ATOM 1445 O O . GLN A 1 190 ? 9.984 15.402 -15.748 1.00 81.38 190 GLN A O 1
ATOM 1450 N N . THR A 1 191 ? 11.857 15.234 -16.984 1.00 86.44 191 THR A N 1
ATOM 1451 C CA . THR A 1 191 ? 11.267 14.377 -18.014 1.00 86.44 191 THR A CA 1
ATOM 1452 C C . THR A 1 191 ? 11.560 12.906 -17.738 1.00 86.44 191 THR A C 1
ATOM 1454 O O . THR A 1 191 ? 12.701 12.494 -17.504 1.00 86.44 191 THR A O 1
ATOM 1457 N N . ARG A 1 192 ? 10.502 12.096 -17.772 1.00 93.25 192 ARG A N 1
ATOM 1458 C CA . ARG A 1 192 ? 10.569 10.640 -17.893 1.00 93.25 192 ARG A CA 1
ATOM 1459 C C . ARG A 1 192 ? 10.267 10.261 -19.333 1.00 93.25 192 ARG A C 1
ATOM 1461 O O . ARG A 1 192 ? 9.350 10.813 -19.937 1.00 93.25 192 ARG A O 1
ATOM 1468 N N . LEU A 1 193 ? 11.035 9.321 -19.860 1.00 95.75 193 LEU A N 1
ATOM 1469 C CA . LEU A 1 193 ? 11.025 8.958 -21.269 1.00 95.75 193 LEU A CA 1
ATOM 1470 C C . LEU A 1 193 ? 10.928 7.442 -21.407 1.00 95.75 193 LEU A C 1
ATOM 1472 O O . LEU A 1 193 ? 11.673 6.716 -20.749 1.00 95.75 193 LEU A O 1
ATOM 1476 N N . TRP A 1 194 ? 10.027 6.985 -22.272 1.00 98.00 194 TRP A N 1
ATOM 1477 C CA . TRP A 1 194 ? 9.914 5.596 -22.706 1.00 98.00 194 TRP A CA 1
ATOM 1478 C C . TRP A 1 194 ? 10.142 5.549 -24.207 1.00 98.00 194 TRP A C 1
ATOM 1480 O O . TRP A 1 194 ? 9.403 6.182 -24.959 1.00 98.00 194 TRP A O 1
ATOM 1490 N N . MET A 1 195 ? 11.165 4.825 -24.642 1.00 97.88 195 MET A N 1
ATOM 1491 C CA . MET A 1 195 ? 11.624 4.851 -26.025 1.00 97.88 195 MET A CA 1
ATOM 1492 C C . MET A 1 195 ? 11.832 3.434 -26.552 1.00 97.88 195 MET A C 1
ATOM 1494 O O . MET A 1 195 ? 12.523 2.652 -25.897 1.00 97.88 195 MET A O 1
ATOM 1498 N N . PRO A 1 196 ? 11.264 3.080 -27.714 1.00 98.44 196 PRO A N 1
ATOM 1499 C CA . PRO A 1 196 ? 11.578 1.816 -28.364 1.00 98.44 196 PRO A CA 1
ATOM 1500 C C . PRO A 1 196 ? 13.075 1.674 -28.643 1.00 98.44 196 PRO A C 1
ATOM 1502 O O . PRO A 1 196 ? 13.724 2.630 -29.074 1.00 98.44 196 PRO A O 1
ATOM 1505 N N . LEU A 1 197 ? 13.597 0.469 -28.423 1.00 98.38 197 LEU A N 1
ATOM 1506 C CA . LEU A 1 197 ? 14.954 0.084 -28.791 1.00 98.38 197 LEU A CA 1
ATOM 1507 C C . LEU A 1 197 ? 14.885 -1.066 -29.785 1.00 98.38 197 LEU A C 1
ATOM 1509 O O . LEU A 1 197 ? 14.271 -2.096 -29.501 1.00 98.38 197 LEU A O 1
ATOM 1513 N N . VAL A 1 198 ? 15.506 -0.888 -30.947 1.00 98.31 198 VAL A N 1
ATOM 1514 C CA . VAL A 1 198 ? 15.357 -1.818 -32.067 1.00 98.31 198 VAL A CA 1
ATOM 1515 C C . VAL A 1 198 ? 16.699 -2.350 -32.562 1.00 98.31 198 VAL A C 1
ATOM 1517 O O . VAL A 1 198 ? 17.742 -1.719 -32.392 1.00 98.31 198 VAL A O 1
ATOM 1520 N N . GLY A 1 199 ? 16.675 -3.543 -33.157 1.00 97.38 199 GLY A N 1
ATOM 1521 C CA . GLY A 1 199 ? 17.845 -4.146 -33.797 1.00 97.38 199 GLY A CA 1
ATOM 1522 C C . GLY A 1 199 ? 18.121 -3.578 -35.201 1.00 97.38 199 GLY A C 1
ATOM 1523 O O . GLY A 1 199 ? 17.280 -2.868 -35.755 1.00 97.38 199 GLY A O 1
ATOM 1524 N N . PRO A 1 200 ? 19.269 -3.922 -35.815 1.00 94.62 200 PRO A N 1
ATOM 1525 C CA . PRO A 1 200 ? 19.718 -3.360 -37.096 1.00 94.62 200 PRO A CA 1
ATOM 1526 C C . PRO A 1 200 ? 18.813 -3.676 -38.303 1.00 94.62 200 PRO A C 1
ATOM 1528 O O . PRO A 1 200 ? 18.869 -2.960 -39.296 1.00 94.62 200 PRO A O 1
ATOM 1531 N N . GLY A 1 201 ? 17.972 -4.712 -38.228 1.00 94.81 201 GLY A N 1
ATOM 1532 C CA . GLY A 1 201 ? 17.042 -5.100 -39.299 1.00 94.81 201 GLY A CA 1
ATOM 1533 C C . GLY A 1 201 ? 15.596 -4.629 -39.114 1.00 94.81 201 GLY A C 1
ATOM 1534 O O . GLY A 1 201 ? 14.750 -4.990 -39.922 1.00 94.81 201 GLY A O 1
ATOM 1535 N N . TRP A 1 202 ? 15.294 -3.879 -38.051 1.00 97.69 202 TRP A N 1
ATOM 1536 C CA . TRP A 1 202 ? 13.923 -3.455 -37.751 1.00 97.69 202 TRP A CA 1
ATOM 1537 C C . TRP A 1 202 ? 13.427 -2.388 -38.732 1.00 97.69 202 TRP A C 1
ATOM 1539 O O . TRP A 1 202 ? 14.141 -1.421 -39.021 1.00 97.69 202 TRP A O 1
ATOM 1549 N N . GLN A 1 203 ? 12.180 -2.533 -39.180 1.00 97.06 203 GLN A N 1
ATOM 1550 C CA . GLN A 1 203 ? 11.476 -1.579 -40.032 1.00 97.06 203 GLN A CA 1
ATOM 1551 C C . GLN A 1 203 ? 10.223 -1.020 -39.332 1.00 97.06 203 GLN A C 1
ATOM 1553 O O . GLN A 1 203 ? 9.638 -1.688 -38.474 1.00 97.06 203 GLN A O 1
ATOM 1558 N N . PRO A 1 204 ? 9.757 0.192 -39.694 1.00 95.88 204 PRO A N 1
ATOM 1559 C CA . PRO A 1 204 ? 8.488 0.712 -39.193 1.00 95.88 204 PRO A CA 1
ATOM 1560 C C . PRO A 1 204 ? 7.334 -0.277 -39.421 1.00 95.88 204 PRO A C 1
ATOM 1562 O O . PRO A 1 204 ? 7.077 -0.696 -40.545 1.00 95.88 204 PRO A O 1
ATOM 1565 N N . GLY A 1 205 ? 6.631 -0.640 -38.345 1.00 95.25 205 GLY A N 1
ATOM 1566 C CA . GLY A 1 205 ? 5.553 -1.640 -38.360 1.00 95.25 205 GLY A CA 1
ATOM 1567 C C . GLY A 1 205 ? 5.951 -3.012 -37.805 1.00 95.25 205 GLY A C 1
ATOM 1568 O O . GLY A 1 205 ? 5.067 -3.792 -37.422 1.00 95.25 205 GLY A O 1
ATOM 1569 N N . ASP A 1 206 ? 7.251 -3.284 -37.670 1.00 97.75 206 ASP A N 1
ATOM 1570 C CA . ASP A 1 206 ? 7.744 -4.464 -36.965 1.00 97.75 206 ASP A CA 1
ATOM 1571 C C . ASP A 1 206 ? 7.493 -4.347 -35.453 1.00 97.75 206 ASP A C 1
ATOM 1573 O O . ASP A 1 206 ? 7.577 -3.253 -34.877 1.00 97.75 206 ASP A O 1
ATOM 1577 N N . PRO A 1 207 ? 7.192 -5.464 -34.767 1.00 97.88 207 PRO A N 1
ATOM 1578 C CA . PRO A 1 207 ? 6.940 -5.445 -33.336 1.00 97.88 207 PRO A CA 1
ATOM 1579 C C . PRO A 1 207 ? 8.204 -5.084 -32.542 1.00 97.88 207 PRO A C 1
ATOM 1581 O O . PRO A 1 207 ? 9.252 -5.712 -32.672 1.00 97.88 207 PRO A O 1
ATOM 1584 N N . VAL A 1 208 ? 8.079 -4.103 -31.654 1.00 98.38 208 VAL A N 1
ATOM 1585 C CA . VAL A 1 208 ? 9.098 -3.709 -30.681 1.00 98.38 208 VAL A CA 1
ATOM 1586 C C . VAL A 1 208 ? 9.036 -4.640 -29.474 1.00 98.38 208 VAL A C 1
ATOM 1588 O O . VAL A 1 208 ? 7.980 -4.815 -28.857 1.00 98.38 208 VAL A O 1
ATOM 1591 N N . THR A 1 209 ? 10.184 -5.210 -29.115 1.00 97.94 209 THR A N 1
ATOM 1592 C CA . THR A 1 209 ? 10.332 -6.158 -28.000 1.00 97.94 209 THR A CA 1
ATOM 1593 C C . THR A 1 209 ? 11.034 -5.551 -26.789 1.00 97.94 209 THR A C 1
ATOM 1595 O O . THR A 1 209 ? 10.878 -6.069 -25.685 1.00 97.94 209 THR A O 1
ATOM 1598 N N . VAL A 1 210 ? 11.766 -4.443 -26.956 1.00 98.38 210 VAL A N 1
ATOM 1599 C CA . VAL A 1 210 ? 12.518 -3.771 -25.887 1.00 98.38 210 VAL A CA 1
ATOM 1600 C C . VAL A 1 210 ? 12.174 -2.284 -25.849 1.00 98.38 210 VAL A C 1
ATOM 1602 O O . VAL A 1 210 ? 12.147 -1.605 -26.875 1.00 98.38 210 VAL A O 1
ATOM 1605 N N . VAL A 1 211 ? 11.925 -1.765 -24.649 1.00 98.56 211 VAL A N 1
ATOM 1606 C CA . VAL A 1 211 ? 11.691 -0.340 -24.391 1.00 98.56 211 VAL A CA 1
ATOM 1607 C C . VAL A 1 211 ? 12.694 0.150 -23.353 1.00 98.56 211 VAL A C 1
ATOM 1609 O O . VAL A 1 211 ? 12.818 -0.431 -22.275 1.00 98.56 211 VAL A O 1
ATOM 1612 N N . LEU A 1 212 ? 13.384 1.246 -23.660 1.00 98.19 212 LEU A N 1
ATOM 1613 C CA . LEU A 1 212 ? 14.219 1.976 -22.714 1.00 98.19 212 LEU A CA 1
ATOM 1614 C C . LEU A 1 212 ? 13.357 2.908 -21.864 1.00 98.19 212 LEU A C 1
ATOM 1616 O O . LEU A 1 212 ? 12.556 3.675 -22.397 1.00 98.19 212 LEU A O 1
ATOM 1620 N N . ARG A 1 213 ? 13.557 2.882 -20.547 1.00 97.81 213 ARG A N 1
ATOM 1621 C CA . ARG A 1 213 ? 13.054 3.881 -19.601 1.00 97.81 213 ARG A CA 1
ATOM 1622 C C . ARG A 1 213 ? 14.206 4.752 -19.138 1.00 97.81 213 ARG A C 1
ATOM 1624 O O . ARG A 1 213 ? 15.139 4.251 -18.522 1.00 97.81 213 ARG A O 1
ATOM 1631 N N . ALA A 1 214 ? 14.096 6.055 -19.340 1.00 95.19 214 ALA A N 1
ATOM 1632 C CA . ALA A 1 214 ? 15.017 7.025 -18.773 1.00 95.19 214 ALA A CA 1
ATOM 1633 C C . ALA A 1 214 ? 14.285 7.934 -17.784 1.00 95.19 214 ALA A C 1
ATOM 1635 O O . ALA A 1 214 ? 13.157 8.372 -18.032 1.00 95.19 214 ALA A O 1
ATOM 1636 N N . ARG A 1 215 ? 14.925 8.218 -16.650 1.00 91.69 215 ARG A N 1
ATOM 1637 C CA . ARG A 1 215 ? 14.422 9.149 -15.638 1.00 91.69 215 ARG A CA 1
ATOM 1638 C C . ARG A 1 215 ? 15.359 10.346 -15.565 1.00 91.69 215 ARG A C 1
ATOM 1640 O O . ARG A 1 215 ? 16.570 10.164 -15.612 1.00 91.69 215 ARG A O 1
ATOM 1647 N N . TYR A 1 216 ? 14.793 11.539 -15.394 1.00 85.06 216 TYR A N 1
ATOM 1648 C CA . TYR A 1 216 ? 15.552 12.745 -15.050 1.00 85.06 216 TYR A CA 1
ATOM 1649 C C . TYR A 1 216 ? 16.618 13.116 -16.097 1.00 85.06 216 TYR A C 1
ATOM 1651 O O . TYR A 1 216 ? 17.731 13.499 -15.747 1.00 85.06 216 TYR A O 1
ATOM 1659 N N . LEU A 1 217 ? 16.292 12.981 -17.389 1.00 85.31 217 LEU A N 1
ATOM 1660 C CA . LEU A 1 217 ? 17.223 13.338 -18.461 1.00 85.31 217 LEU A CA 1
ATOM 1661 C C . LEU A 1 217 ? 17.292 14.855 -18.661 1.00 85.31 217 LEU A C 1
ATOM 1663 O O . LEU A 1 217 ? 16.268 15.514 -18.828 1.00 85.31 217 LEU A O 1
ATOM 1667 N N . THR A 1 218 ? 18.515 15.384 -18.710 1.00 85.75 218 THR A N 1
ATOM 1668 C CA . THR A 1 218 ? 18.811 16.693 -19.307 1.00 85.75 218 THR A CA 1
ATOM 1669 C C . THR A 1 218 ? 18.862 16.567 -20.834 1.00 85.75 218 THR A C 1
ATOM 1671 O O . THR A 1 218 ? 19.052 15.464 -21.348 1.00 85.75 218 THR A O 1
ATOM 1674 N N . ALA A 1 219 ? 18.749 17.683 -21.565 1.00 85.50 219 ALA A N 1
ATOM 1675 C CA . ALA A 1 219 ? 18.851 17.687 -23.032 1.00 85.50 219 ALA A CA 1
ATOM 1676 C C . ALA A 1 219 ? 20.163 17.041 -23.522 1.00 85.50 219 ALA A C 1
ATOM 1678 O O . ALA A 1 219 ? 20.130 16.078 -24.277 1.00 85.50 219 ALA A O 1
ATOM 1679 N N . ALA A 1 220 ? 21.307 17.452 -22.963 1.00 88.25 220 ALA A N 1
ATOM 1680 C CA . ALA A 1 220 ? 22.609 16.881 -23.319 1.00 88.25 220 ALA A CA 1
ATOM 1681 C C . ALA A 1 220 ? 22.704 15.366 -23.052 1.00 88.25 220 ALA A C 1
ATOM 1683 O O . ALA A 1 220 ? 23.348 14.630 -23.800 1.00 88.25 220 ALA A O 1
ATOM 1684 N N . ARG A 1 221 ? 22.064 14.871 -21.981 1.00 89.56 221 ARG A N 1
ATOM 1685 C CA . ARG A 1 221 ? 22.051 13.433 -21.687 1.00 89.56 221 ARG A CA 1
ATOM 1686 C C . ARG A 1 221 ? 21.123 12.672 -22.629 1.00 89.56 221 ARG A C 1
ATOM 1688 O O . ARG A 1 221 ? 21.441 11.538 -22.968 1.00 89.56 221 ARG A O 1
ATOM 1695 N N . LEU A 1 222 ? 20.009 13.277 -23.040 1.00 89.81 222 LEU A N 1
ATOM 1696 C CA . LEU A 1 222 ? 19.127 12.717 -24.058 1.00 89.81 222 LEU A CA 1
ATOM 1697 C C . LEU A 1 222 ? 19.863 12.579 -25.394 1.00 89.81 222 LEU A C 1
ATOM 1699 O O . LEU A 1 222 ? 19.867 11.484 -25.946 1.00 89.81 222 LEU A O 1
ATOM 1703 N N . ASP A 1 223 ? 20.550 13.624 -25.854 1.00 91.75 223 ASP A N 1
ATOM 1704 C CA . ASP A 1 223 ? 21.323 13.586 -27.103 1.00 91.75 223 ASP A CA 1
ATOM 1705 C C . ASP A 1 223 ? 22.394 12.488 -27.068 1.00 91.75 223 ASP A C 1
ATOM 1707 O O . ASP A 1 223 ? 22.537 11.718 -28.017 1.00 91.75 223 ASP A O 1
ATOM 1711 N N . ALA A 1 224 ? 23.087 12.338 -25.933 1.00 92.94 224 ALA A N 1
ATOM 1712 C CA . ALA A 1 224 ? 24.063 11.268 -25.738 1.00 92.94 224 ALA A CA 1
ATOM 1713 C C . ALA A 1 224 ? 23.436 9.862 -25.798 1.00 92.94 224 ALA A C 1
ATOM 1715 O O . ALA A 1 224 ? 24.053 8.943 -26.329 1.00 92.94 224 ALA A O 1
ATOM 1716 N N . VAL A 1 225 ? 22.221 9.683 -25.268 1.00 93.56 225 VAL A N 1
ATOM 1717 C CA . VAL A 1 225 ? 21.481 8.415 -25.387 1.00 93.56 225 VAL A CA 1
ATOM 1718 C C . VAL A 1 225 ? 21.074 8.172 -26.839 1.00 93.56 225 VAL A C 1
ATOM 1720 O O . VAL A 1 225 ? 21.219 7.059 -27.321 1.00 93.56 225 VAL A O 1
ATOM 1723 N N . LEU A 1 226 ? 20.603 9.191 -27.559 1.00 94.94 226 LEU A N 1
ATOM 1724 C CA . LEU A 1 226 ? 20.188 9.049 -28.957 1.00 94.94 226 LEU A CA 1
ATOM 1725 C C . LEU A 1 226 ? 21.354 8.741 -29.903 1.00 94.94 226 LEU A C 1
ATOM 1727 O O . LEU A 1 226 ? 21.172 8.005 -30.869 1.00 94.94 226 LEU A O 1
ATOM 1731 N N . ALA A 1 227 ? 22.539 9.278 -29.613 1.00 95.56 227 ALA A N 1
ATOM 1732 C CA . ALA A 1 227 ? 23.751 9.036 -30.390 1.00 95.56 227 ALA A CA 1
ATOM 1733 C C . ALA A 1 227 ? 24.413 7.676 -30.095 1.00 95.56 227 ALA A C 1
ATOM 1735 O O . ALA A 1 227 ? 25.254 7.230 -30.874 1.00 95.56 227 ALA A O 1
ATOM 1736 N N . ALA A 1 228 ? 24.068 7.023 -28.981 1.00 96.00 228 ALA A N 1
ATOM 1737 C CA . ALA A 1 228 ? 24.674 5.763 -28.569 1.00 96.00 228 ALA A CA 1
ATOM 1738 C C . ALA A 1 228 ? 23.973 4.541 -29.187 1.00 96.00 228 ALA A C 1
ATOM 1740 O O . ALA A 1 228 ? 22.747 4.452 -29.257 1.00 96.00 228 ALA A O 1
ATOM 1741 N N . ASP A 1 229 ? 24.768 3.541 -29.554 1.00 96.50 229 ASP A N 1
ATOM 1742 C CA . ASP A 1 229 ? 24.327 2.197 -29.943 1.00 96.50 229 ASP A CA 1
ATOM 1743 C C . ASP A 1 229 ? 24.302 1.218 -28.754 1.00 96.50 229 ASP A C 1
ATOM 1745 O O . ASP A 1 229 ? 23.739 0.126 -28.851 1.00 96.50 229 ASP A O 1
ATOM 1749 N N . ARG A 1 230 ? 24.901 1.608 -27.622 1.00 98.06 230 ARG A N 1
ATOM 1750 C CA . ARG A 1 230 ? 25.046 0.802 -26.404 1.00 98.06 230 ARG A CA 1
ATOM 1751 C C . ARG A 1 230 ? 24.420 1.503 -25.209 1.00 98.06 230 ARG A C 1
ATOM 1753 O O . ARG A 1 230 ? 24.809 2.607 -24.833 1.00 98.06 230 ARG A O 1
ATOM 1760 N N . HIS A 1 231 ? 23.498 0.803 -24.561 1.00 97.62 231 HIS A N 1
ATOM 1761 C CA . HIS A 1 231 ? 22.624 1.364 -23.538 1.00 97.62 231 HIS A CA 1
ATOM 1762 C C . HIS A 1 231 ? 22.780 0.603 -22.227 1.00 97.62 231 HIS A C 1
ATOM 1764 O O . HIS A 1 231 ? 22.214 -0.477 -22.053 1.00 97.62 231 HIS A O 1
ATOM 1770 N N . ALA A 1 232 ? 23.568 1.157 -21.306 1.00 97.56 232 ALA A N 1
ATOM 1771 C CA . ALA A 1 232 ? 23.755 0.581 -19.978 1.00 97.56 232 ALA A CA 1
ATOM 1772 C C . ALA A 1 232 ? 22.528 0.834 -19.087 1.00 97.56 232 ALA A C 1
ATOM 1774 O O . ALA A 1 232 ? 22.094 1.978 -18.894 1.00 97.56 232 ALA A O 1
ATOM 1775 N N . GLY A 1 233 ? 21.989 -0.235 -18.513 1.00 97.19 233 GLY A N 1
ATOM 1776 C CA . GLY A 1 233 ? 20.814 -0.169 -17.663 1.00 97.19 233 GLY A CA 1
ATOM 1777 C C . GLY A 1 233 ? 20.483 -1.486 -16.978 1.00 97.19 233 GLY A C 1
ATOM 1778 O O . GLY A 1 233 ? 21.269 -2.431 -16.963 1.00 97.19 233 GLY A O 1
ATOM 1779 N N . MET A 1 234 ? 19.288 -1.531 -16.406 1.00 97.81 234 MET A N 1
ATOM 1780 C CA . MET A 1 234 ? 18.789 -2.676 -15.656 1.00 97.81 234 MET A CA 1
ATOM 1781 C C . MET A 1 234 ? 17.486 -3.189 -16.258 1.00 97.81 234 MET A C 1
ATOM 1783 O O . MET A 1 234 ? 16.550 -2.417 -16.475 1.00 97.81 234 MET A O 1
ATOM 1787 N N . LEU A 1 235 ? 17.413 -4.489 -16.523 1.00 98.06 235 LEU A N 1
ATOM 1788 C CA . LEU A 1 235 ? 16.204 -5.166 -16.967 1.00 98.06 235 LEU A CA 1
ATOM 1789 C C . LEU A 1 235 ? 15.177 -5.205 -15.829 1.00 98.06 235 LEU A C 1
ATOM 1791 O O . LEU A 1 235 ? 15.414 -5.800 -14.784 1.00 98.06 235 LEU A O 1
ATOM 1795 N N . ARG A 1 236 ? 14.021 -4.585 -16.054 1.00 97.38 236 ARG A N 1
ATOM 1796 C CA . ARG A 1 236 ? 12.889 -4.511 -15.125 1.00 97.38 236 ARG A CA 1
ATOM 1797 C C . ARG A 1 236 ? 11.841 -5.552 -15.508 1.00 97.38 236 ARG A C 1
ATOM 1799 O O . ARG A 1 236 ? 10.908 -5.243 -16.248 1.00 97.38 236 ARG A O 1
ATOM 1806 N N . ASP A 1 237 ? 12.036 -6.788 -15.053 1.00 95.19 237 ASP A N 1
ATOM 1807 C CA . ASP A 1 237 ? 11.195 -7.945 -15.398 1.00 95.19 237 ASP A CA 1
ATOM 1808 C C . ASP A 1 237 ? 10.765 -8.805 -14.194 1.00 95.19 237 ASP A C 1
ATOM 1810 O O . ASP A 1 237 ? 10.317 -9.939 -14.362 1.00 95.19 237 ASP A O 1
ATOM 1814 N N . LEU A 1 238 ? 10.892 -8.276 -12.973 1.00 93.06 238 LEU A N 1
ATOM 1815 C CA . LEU A 1 238 ? 10.548 -8.981 -11.739 1.00 93.06 238 LEU A CA 1
ATOM 1816 C C . LEU A 1 238 ? 9.162 -8.599 -11.210 1.00 93.06 238 LEU A C 1
ATOM 1818 O O . LEU A 1 238 ? 8.896 -7.437 -10.912 1.00 93.06 238 LEU A O 1
ATOM 1822 N N . LEU A 1 239 ? 8.315 -9.605 -10.971 1.00 92.12 239 LEU A N 1
ATOM 1823 C CA . LEU A 1 239 ? 6.993 -9.456 -10.347 1.00 92.12 239 LEU A CA 1
ATOM 1824 C C . LEU A 1 239 ? 6.091 -8.456 -11.100 1.00 92.12 239 LEU A C 1
ATOM 1826 O O . LEU A 1 239 ? 5.635 -8.757 -12.197 1.00 92.12 239 LEU A O 1
ATOM 1830 N N . TRP A 1 240 ? 5.800 -7.297 -10.503 1.00 92.75 240 TRP A N 1
ATOM 1831 C CA . TRP A 1 240 ? 4.988 -6.228 -11.103 1.00 92.75 240 TRP A CA 1
ATOM 1832 C C . TRP A 1 240 ? 5.821 -5.205 -11.888 1.00 92.75 240 TRP A C 1
ATOM 1834 O O . TRP A 1 240 ? 5.278 -4.204 -12.359 1.00 92.75 240 TRP A O 1
ATOM 1844 N N . GLU A 1 241 ? 7.137 -5.393 -11.995 1.00 93.00 241 GLU A N 1
ATOM 1845 C CA . GLU A 1 241 ? 7.964 -4.570 -12.868 1.00 93.00 241 GLU A CA 1
ATOM 1846 C C . GLU A 1 241 ? 7.688 -4.864 -14.348 1.00 93.00 241 GLU A C 1
ATOM 1848 O O . GLU A 1 241 ? 7.232 -5.939 -14.730 1.00 93.00 241 GLU A O 1
ATOM 1853 N N . GLY A 1 242 ? 7.975 -3.878 -15.195 1.00 94.75 242 GLY A N 1
ATOM 1854 C CA . GLY A 1 242 ? 7.780 -3.967 -16.635 1.00 94.75 242 GLY A CA 1
ATOM 1855 C C . GLY A 1 242 ? 7.137 -2.709 -17.199 1.00 94.75 242 GLY A C 1
ATOM 1856 O O . GLY A 1 242 ? 7.034 -1.672 -16.535 1.00 94.75 242 GLY A O 1
ATOM 1857 N N . LEU A 1 243 ? 6.726 -2.788 -18.463 1.00 96.56 243 LEU A N 1
ATOM 1858 C CA . LEU A 1 243 ? 6.047 -1.685 -19.130 1.00 96.56 243 LEU A CA 1
ATOM 1859 C C . LEU A 1 243 ? 4.603 -1.560 -18.617 1.00 96.56 243 LEU A C 1
ATOM 1861 O O . LEU A 1 243 ? 3.754 -2.401 -18.904 1.00 96.56 243 LEU A O 1
ATOM 1865 N N . GLU A 1 244 ? 4.325 -0.481 -17.886 1.00 96.12 244 GLU A N 1
ATOM 1866 C CA . GLU A 1 244 ? 2.997 -0.175 -17.346 1.00 96.12 244 GLU A CA 1
ATOM 1867 C C . GLU A 1 244 ? 1.922 -0.113 -18.446 1.00 96.12 244 GLU A C 1
ATOM 1869 O O . GLU A 1 244 ? 2.153 0.436 -19.528 1.00 96.12 244 GLU A O 1
ATOM 1874 N N . GLY A 1 245 ? 0.705 -0.582 -18.143 1.00 96.56 245 GLY A N 1
ATOM 1875 C CA . GLY A 1 245 ? -0.406 -0.621 -19.103 1.00 96.56 245 GLY A CA 1
ATOM 1876 C C . GLY A 1 245 ? -0.732 0.737 -19.740 1.00 96.56 245 GLY A C 1
ATOM 1877 O O . GLY A 1 245 ? -0.985 0.807 -20.941 1.00 96.56 245 GLY A O 1
ATOM 1878 N N . LYS A 1 246 ? -0.631 1.832 -18.973 1.00 96.94 246 LYS A N 1
ATOM 1879 C CA . LYS A 1 246 ? -0.813 3.199 -19.491 1.00 96.94 246 LYS A CA 1
ATOM 1880 C C . LYS A 1 246 ? 0.244 3.563 -20.541 1.00 96.94 246 LYS A C 1
ATOM 1882 O O . LYS A 1 246 ? -0.102 4.048 -21.611 1.00 96.94 246 LYS A O 1
ATOM 1887 N N . ARG A 1 247 ? 1.524 3.287 -20.267 1.00 97.19 247 ARG A N 1
ATOM 1888 C CA . ARG A 1 247 ? 2.634 3.578 -21.196 1.00 97.19 247 ARG A CA 1
ATOM 1889 C C . ARG A 1 247 ? 2.586 2.691 -22.428 1.00 97.19 247 ARG A C 1
ATOM 1891 O O . ARG A 1 247 ? 2.864 3.156 -23.527 1.00 97.19 247 ARG A O 1
ATOM 1898 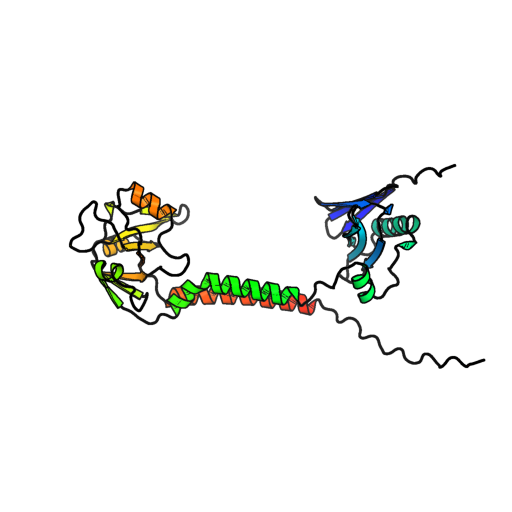N N . ARG A 1 248 ? 2.164 1.437 -22.254 1.00 97.81 248 ARG A N 1
ATOM 1899 C CA . ARG A 1 248 ? 1.868 0.525 -23.358 1.00 97.81 248 ARG A CA 1
ATOM 1900 C C . ARG A 1 248 ? 0.814 1.123 -24.293 1.00 97.81 248 ARG A C 1
ATOM 1902 O O . ARG A 1 248 ? 1.045 1.174 -25.494 1.00 97.81 248 ARG A O 1
ATOM 1909 N N . ALA A 1 249 ? -0.303 1.609 -23.750 1.00 98.06 249 ALA A N 1
ATOM 1910 C CA . ALA A 1 249 ? -1.367 2.232 -24.537 1.00 98.06 249 ALA A CA 1
ATOM 1911 C C . ALA A 1 249 ? -0.901 3.506 -25.263 1.00 98.06 249 ALA A C 1
ATOM 1913 O O . ALA A 1 249 ? -1.214 3.688 -26.434 1.00 98.06 249 ALA A O 1
ATOM 1914 N N . GLU A 1 250 ? -0.111 4.356 -24.606 1.00 97.94 250 GLU A N 1
ATOM 1915 C CA . GLU A 1 250 ? 0.432 5.578 -25.216 1.00 97.94 250 GLU A CA 1
ATOM 1916 C C . GLU A 1 250 ? 1.427 5.284 -26.354 1.00 97.94 250 GLU A C 1
ATOM 1918 O O . GLU A 1 250 ? 1.399 5.962 -27.379 1.00 97.94 250 GLU A O 1
ATOM 1923 N N . LEU A 1 251 ? 2.269 4.251 -26.219 1.00 98.06 251 LEU A N 1
ATOM 1924 C CA . LEU A 1 251 ? 3.155 3.793 -27.299 1.00 98.06 251 LEU A CA 1
ATOM 1925 C C . LEU A 1 251 ? 2.352 3.237 -28.486 1.00 98.06 251 LEU A C 1
ATOM 1927 O O . LEU A 1 251 ? 2.629 3.593 -29.630 1.00 98.06 251 LEU A O 1
ATOM 1931 N N . LEU A 1 252 ? 1.323 2.423 -28.222 1.00 97.88 252 LEU A N 1
ATOM 1932 C CA . LEU A 1 252 ? 0.418 1.918 -29.264 1.00 97.88 252 LEU A CA 1
ATOM 1933 C C . LEU A 1 252 ? -0.292 3.070 -29.997 1.00 97.88 252 LEU A C 1
ATOM 1935 O O . LEU A 1 252 ? -0.380 3.055 -31.221 1.00 97.88 252 LEU A O 1
ATOM 1939 N N . ALA A 1 253 ? -0.744 4.096 -29.267 1.00 97.62 253 ALA A N 1
ATOM 1940 C CA . ALA A 1 253 ? -1.379 5.284 -29.843 1.00 97.62 253 ALA A CA 1
ATOM 1941 C C . ALA A 1 253 ? -0.427 6.105 -30.733 1.00 97.62 253 ALA A C 1
ATOM 1943 O O . ALA A 1 253 ? -0.876 6.778 -31.656 1.00 97.62 253 ALA A O 1
ATOM 1944 N N . LYS A 1 254 ? 0.887 6.014 -30.497 1.00 96.62 254 LYS A N 1
ATOM 1945 C CA . LYS A 1 254 ? 1.936 6.579 -31.362 1.00 96.62 254 LYS A CA 1
ATOM 1946 C C . LYS A 1 254 ? 2.284 5.699 -32.571 1.00 96.62 254 LYS A C 1
ATOM 1948 O O . LYS A 1 254 ? 3.239 5.999 -33.279 1.00 96.62 254 LYS A O 1
ATOM 1953 N N . GLY A 1 255 ? 1.539 4.619 -32.812 1.00 96.56 255 GLY A N 1
ATOM 1954 C CA . GLY A 1 255 ? 1.763 3.708 -33.937 1.00 96.56 255 GLY A CA 1
ATOM 1955 C C . GLY A 1 255 ? 2.852 2.662 -33.690 1.00 96.56 255 GLY A C 1
ATOM 1956 O O . GLY A 1 255 ? 3.217 1.931 -34.609 1.00 96.56 255 GLY A O 1
ATOM 1957 N N . VAL A 1 256 ? 3.369 2.545 -32.461 1.00 97.75 256 VAL A N 1
ATOM 1958 C CA . VAL A 1 256 ? 4.349 1.508 -32.125 1.00 97.75 256 VAL A CA 1
ATOM 1959 C C . VAL A 1 256 ? 3.639 0.173 -32.013 1.00 97.75 256 VAL A C 1
ATOM 1961 O O . VAL A 1 256 ? 2.834 -0.027 -31.108 1.00 97.75 256 VAL A O 1
ATOM 1964 N N . ARG A 1 257 ? 3.973 -0.787 -32.873 1.00 98.25 257 ARG A N 1
ATOM 1965 C CA . ARG A 1 257 ? 3.538 -2.170 -32.681 1.00 98.25 257 ARG A CA 1
ATOM 1966 C C . ARG A 1 257 ? 4.385 -2.794 -31.578 1.00 98.25 257 ARG A C 1
ATOM 1968 O O . ARG A 1 257 ? 5.598 -2.874 -31.708 1.00 98.25 257 ARG A O 1
ATOM 1975 N N . LEU A 1 258 ? 3.767 -3.239 -30.490 1.00 98.19 258 LEU A N 1
ATOM 1976 C CA . LEU A 1 258 ? 4.470 -3.894 -29.384 1.00 98.19 258 LEU A CA 1
ATOM 1977 C C . LEU A 1 258 ? 4.326 -5.414 -29.484 1.00 98.19 258 LEU A C 1
ATOM 1979 O O . LEU A 1 258 ? 3.240 -5.918 -29.779 1.00 98.19 258 LEU A O 1
ATOM 1983 N N . ALA A 1 259 ? 5.403 -6.145 -29.200 1.00 97.75 259 ALA A N 1
ATOM 1984 C CA . ALA A 1 259 ? 5.340 -7.592 -29.033 1.00 97.75 259 ALA A CA 1
ATOM 1985 C C . ALA A 1 259 ? 4.421 -7.978 -27.846 1.00 97.75 259 ALA A C 1
ATOM 1987 O O . ALA A 1 259 ? 4.155 -7.147 -26.968 1.00 97.75 259 ALA A O 1
ATOM 1988 N N . PRO A 1 260 ? 3.929 -9.232 -27.774 1.00 95.25 260 PRO A N 1
ATOM 1989 C CA . PRO A 1 260 ? 3.155 -9.703 -26.622 1.00 95.25 260 PRO A CA 1
ATOM 1990 C C . PRO A 1 260 ? 3.928 -9.556 -25.307 1.00 95.25 260 PRO A C 1
ATOM 1992 O O . PRO A 1 260 ? 3.373 -9.122 -24.300 1.00 95.25 260 PRO A O 1
ATOM 1995 N N . THR A 1 261 ? 5.226 -9.854 -25.350 1.00 94.81 261 THR A N 1
ATOM 1996 C CA . THR A 1 261 ? 6.170 -9.688 -24.247 1.00 94.81 261 THR A CA 1
ATOM 1997 C C . THR A 1 261 ? 7.142 -8.564 -24.578 1.00 94.81 261 THR A C 1
ATOM 1999 O O . THR A 1 261 ? 7.970 -8.704 -25.478 1.00 94.81 261 THR A O 1
ATOM 2002 N N . VAL A 1 262 ? 7.050 -7.454 -23.846 1.00 97.44 262 VAL A N 1
ATOM 2003 C CA . VAL A 1 262 ? 7.974 -6.320 -23.970 1.00 97.44 262 VAL A CA 1
ATOM 2004 C C . VAL A 1 262 ? 8.877 -6.279 -22.747 1.00 97.44 262 VAL A C 1
ATOM 2006 O O . VAL A 1 262 ? 8.398 -6.276 -21.614 1.00 97.44 262 VAL A O 1
ATOM 2009 N N . ARG A 1 263 ? 10.185 -6.217 -22.978 1.00 97.81 263 ARG A N 1
ATOM 2010 C CA . ARG A 1 263 ? 11.203 -6.046 -21.943 1.00 97.81 263 ARG A CA 1
ATOM 2011 C C . ARG A 1 263 ? 11.424 -4.563 -21.689 1.00 97.81 263 ARG A C 1
ATOM 2013 O O . ARG A 1 263 ? 11.632 -3.791 -22.624 1.00 97.81 263 ARG A O 1
ATOM 2020 N N . LEU A 1 264 ? 11.386 -4.164 -20.423 1.00 98.25 264 LEU A N 1
ATOM 2021 C CA . LEU A 1 264 ? 11.689 -2.798 -20.014 1.00 98.25 264 LEU A CA 1
ATOM 2022 C C . LEU A 1 264 ? 13.119 -2.740 -19.484 1.00 98.25 264 LEU A C 1
ATOM 2024 O O . LEU A 1 264 ? 13.451 -3.464 -18.552 1.00 98.25 264 LEU A O 1
ATOM 2028 N N . VAL A 1 265 ? 13.945 -1.855 -20.031 1.00 98.25 265 VAL A N 1
ATOM 2029 C CA . VAL A 1 265 ? 15.312 -1.623 -19.548 1.00 98.25 265 VAL A CA 1
ATOM 2030 C C . VAL A 1 265 ? 15.405 -0.203 -19.020 1.00 98.25 265 VAL A C 1
ATOM 2032 O O . VAL A 1 265 ? 15.139 0.755 -19.738 1.00 98.25 265 VAL A O 1
ATOM 2035 N N . GLU A 1 266 ? 15.757 -0.049 -17.751 1.00 97.88 266 GLU A N 1
ATOM 2036 C CA . GLU A 1 266 ? 15.921 1.257 -17.129 1.00 97.88 266 GLU A CA 1
ATOM 2037 C C . GLU A 1 266 ? 17.359 1.759 -17.248 1.00 97.88 266 GLU A C 1
ATOM 2039 O O . GLU A 1 266 ? 18.280 1.175 -16.681 1.00 97.88 266 GLU A O 1
ATOM 2044 N N . LEU A 1 267 ? 17.539 2.871 -17.959 1.00 97.06 267 LEU A N 1
ATOM 2045 C CA . LEU A 1 267 ? 18.838 3.495 -18.183 1.00 97.06 267 LEU A CA 1
ATOM 2046 C C . LEU A 1 267 ? 19.413 4.080 -16.897 1.00 97.06 267 LEU A C 1
ATOM 2048 O O . LEU A 1 267 ? 18.727 4.789 -16.159 1.00 97.06 267 LEU A O 1
ATOM 2052 N N . GLY A 1 268 ? 20.702 3.822 -16.670 1.00 92.75 268 GLY A N 1
ATOM 2053 C CA . GLY A 1 268 ? 21.446 4.376 -15.538 1.00 92.75 268 GLY A CA 1
ATOM 2054 C C . GLY A 1 268 ? 21.009 3.868 -14.160 1.00 92.75 268 GLY A C 1
ATOM 2055 O O . GLY A 1 268 ? 21.555 4.325 -13.158 1.00 92.75 268 GLY A O 1
ATOM 2056 N N . ALA A 1 269 ? 20.058 2.930 -14.084 1.00 94.50 269 ALA A N 1
ATOM 2057 C CA . ALA A 1 269 ? 19.798 2.198 -12.853 1.00 94.50 269 ALA A CA 1
ATOM 2058 C C . ALA A 1 269 ? 21.015 1.331 -12.511 1.00 94.50 269 ALA A C 1
ATOM 2060 O O . ALA A 1 269 ? 21.599 0.695 -13.388 1.00 94.50 269 ALA A O 1
ATOM 2061 N N . THR A 1 270 ? 21.397 1.317 -11.234 1.00 94.56 270 THR A N 1
ATOM 2062 C CA . THR A 1 270 ? 22.509 0.498 -10.741 1.00 94.56 270 THR A CA 1
ATOM 2063 C C . THR A 1 270 ? 22.030 -0.400 -9.601 1.00 94.56 270 THR A C 1
ATOM 2065 O O . THR A 1 270 ? 21.211 0.058 -8.795 1.00 94.56 270 THR A O 1
ATOM 2068 N N . PRO A 1 271 ? 22.567 -1.630 -9.470 1.00 94.94 271 PRO A N 1
ATOM 2069 C CA . PRO A 1 271 ? 22.283 -2.522 -8.340 1.00 94.94 271 PRO A CA 1
ATOM 2070 C C . PRO A 1 271 ? 22.418 -1.821 -6.996 1.00 94.94 271 PRO A C 1
ATOM 2072 O O . PRO A 1 271 ? 21.548 -1.895 -6.132 1.00 94.94 271 PRO A O 1
ATOM 2075 N N . ARG A 1 272 ? 23.499 -1.051 -6.841 1.00 96.00 272 ARG A N 1
ATOM 2076 C CA . ARG A 1 272 ? 23.803 -0.358 -5.594 1.00 96.00 272 ARG A CA 1
ATOM 2077 C C . ARG A 1 272 ? 22.713 0.639 -5.213 1.00 96.00 272 ARG A C 1
ATOM 2079 O O . ARG A 1 272 ? 22.366 0.716 -4.039 1.00 96.00 272 ARG A O 1
ATOM 2086 N N . THR A 1 273 ? 22.182 1.402 -6.167 1.00 94.06 273 THR A N 1
ATOM 2087 C CA . THR A 1 273 ? 21.112 2.371 -5.888 1.00 94.06 273 THR A CA 1
ATOM 2088 C C . THR A 1 273 ? 19.838 1.672 -5.423 1.00 94.06 273 THR A C 1
ATOM 2090 O O . THR A 1 273 ? 19.253 2.098 -4.429 1.00 94.06 273 THR A O 1
ATOM 2093 N N . ASP A 1 274 ? 19.442 0.585 -6.086 1.00 94.62 274 ASP A N 1
ATOM 2094 C CA . ASP A 1 274 ? 18.255 -0.188 -5.711 1.00 94.62 274 ASP A CA 1
ATOM 2095 C C . ASP A 1 274 ? 18.420 -0.849 -4.338 1.00 94.62 274 ASP A C 1
ATOM 2097 O O . ASP A 1 274 ? 17.525 -0.752 -3.495 1.00 94.62 274 ASP A O 1
ATOM 2101 N N . LEU A 1 275 ? 19.592 -1.434 -4.068 1.00 96.06 275 LEU A N 1
ATOM 2102 C CA . LEU A 1 275 ? 19.900 -2.031 -2.772 1.00 96.06 275 LEU A CA 1
ATOM 2103 C C . LEU A 1 275 ? 19.841 -0.990 -1.651 1.00 96.06 275 LEU A C 1
ATOM 2105 O O . LEU A 1 275 ? 19.183 -1.209 -0.636 1.00 96.06 275 LEU A O 1
ATOM 2109 N N . LEU A 1 276 ? 20.508 0.154 -1.832 1.00 96.94 276 LEU A N 1
ATOM 2110 C CA . LEU A 1 276 ? 20.529 1.220 -0.830 1.00 96.94 276 LEU A CA 1
ATOM 2111 C C . LEU A 1 276 ? 19.135 1.798 -0.588 1.00 96.94 276 LEU A C 1
ATOM 2113 O O . LEU A 1 276 ? 18.784 2.067 0.558 1.00 96.94 276 LEU A O 1
ATOM 2117 N N . ALA A 1 277 ? 18.327 1.961 -1.636 1.00 94.69 277 ALA A N 1
ATOM 2118 C CA . ALA A 1 277 ? 16.960 2.440 -1.497 1.00 94.69 277 ALA A CA 1
ATOM 2119 C C . ALA A 1 277 ? 16.074 1.426 -0.750 1.00 94.69 277 ALA A C 1
ATOM 2121 O O . ALA A 1 277 ? 15.348 1.818 0.165 1.00 94.69 277 ALA A O 1
ATOM 2122 N N . ALA A 1 278 ? 16.177 0.130 -1.067 1.00 95.50 278 ALA A N 1
ATOM 2123 C CA . ALA A 1 278 ? 15.451 -0.918 -0.351 1.00 95.50 278 ALA A CA 1
ATOM 2124 C C . ALA A 1 278 ? 15.862 -0.987 1.129 1.00 95.50 278 ALA A C 1
ATOM 2126 O O . ALA A 1 278 ? 15.006 -0.933 2.012 1.00 95.50 278 ALA A O 1
ATOM 2127 N N . LEU A 1 279 ? 17.168 -1.034 1.417 1.00 96.06 279 LEU A N 1
ATOM 2128 C CA . LEU A 1 279 ? 17.687 -1.068 2.788 1.00 96.06 279 LEU A CA 1
ATOM 2129 C C . LEU A 1 279 ? 17.335 0.199 3.574 1.00 96.06 279 LEU A C 1
ATOM 2131 O O . LEU A 1 279 ? 16.982 0.104 4.747 1.00 96.06 279 LEU A O 1
ATOM 2135 N N . GLY A 1 280 ? 17.388 1.372 2.938 1.00 96.62 280 GLY A N 1
ATOM 2136 C CA . GLY A 1 280 ? 17.028 2.642 3.563 1.00 96.62 280 GLY A CA 1
ATOM 2137 C C . GLY A 1 280 ? 15.564 2.677 4.001 1.00 96.62 280 GLY A C 1
ATOM 2138 O O . GLY A 1 280 ? 15.276 3.001 5.154 1.00 96.62 280 GLY A O 1
ATOM 2139 N N . VAL A 1 281 ? 14.638 2.286 3.117 1.00 94.50 281 VAL A N 1
ATOM 2140 C CA . VAL A 1 281 ? 13.203 2.264 3.443 1.00 94.50 281 VAL A CA 1
ATOM 2141 C C . VAL A 1 281 ? 12.882 1.189 4.480 1.00 94.50 281 VAL A C 1
ATOM 2143 O O . VAL A 1 281 ? 12.224 1.487 5.478 1.00 94.50 281 VAL A O 1
ATOM 2146 N N . LEU A 1 282 ? 13.367 -0.044 4.294 1.00 94.81 282 LEU A N 1
ATOM 2147 C CA . LEU A 1 282 ? 13.120 -1.137 5.240 1.00 94.81 282 LEU A CA 1
ATOM 2148 C C . LEU A 1 282 ? 13.727 -0.834 6.617 1.00 94.81 282 LEU A C 1
ATOM 2150 O O . LEU A 1 282 ? 13.067 -1.035 7.634 1.00 94.81 282 LEU A O 1
ATOM 2154 N N . GLY A 1 283 ? 14.945 -0.290 6.662 1.00 95.19 283 GLY A N 1
ATOM 2155 C CA . GLY A 1 283 ? 15.607 0.113 7.901 1.00 95.19 283 GLY A CA 1
ATOM 2156 C C . GLY A 1 283 ? 14.846 1.214 8.641 1.00 95.19 283 GLY A C 1
ATOM 2157 O O . GLY A 1 283 ? 14.613 1.102 9.844 1.00 95.19 283 GLY A O 1
ATOM 2158 N N . PHE A 1 284 ? 14.381 2.247 7.933 1.00 95.88 284 PHE A N 1
ATOM 2159 C CA . PHE A 1 284 ? 13.571 3.308 8.536 1.00 95.88 284 PHE A CA 1
ATOM 2160 C C . PHE A 1 284 ? 12.243 2.780 9.102 1.00 95.88 284 PHE A C 1
ATOM 2162 O O . PHE A 1 284 ? 11.879 3.093 10.238 1.00 95.88 284 PHE A O 1
ATOM 2169 N N . LEU A 1 285 ? 11.540 1.923 8.354 1.00 92.50 285 LEU A N 1
ATOM 2170 C CA . LEU A 1 285 ? 10.302 1.296 8.825 1.00 92.50 285 LEU A CA 1
ATOM 2171 C C . LEU A 1 285 ? 10.546 0.383 10.036 1.00 92.50 285 LEU A C 1
ATOM 2173 O O . LEU A 1 285 ? 9.747 0.401 10.975 1.00 92.50 285 LEU A O 1
ATOM 2177 N N . ALA A 1 286 ? 11.666 -0.349 10.072 1.00 91.25 286 ALA A N 1
ATOM 2178 C CA . ALA A 1 286 ? 12.056 -1.131 11.244 1.00 91.25 286 ALA A CA 1
ATOM 2179 C C . ALA A 1 286 ? 12.198 -0.272 12.494 1.00 91.25 286 ALA A C 1
ATOM 2181 O O . ALA A 1 286 ? 11.707 -0.662 13.553 1.00 91.25 286 ALA A O 1
ATOM 2182 N N . LEU A 1 287 ? 12.821 0.902 12.376 1.00 94.62 287 LEU A N 1
ATOM 2183 C CA . LEU A 1 287 ? 12.992 1.818 13.501 1.00 94.62 287 LEU A CA 1
ATOM 2184 C C . LEU A 1 287 ? 11.647 2.321 14.036 1.00 94.62 287 LEU A C 1
ATOM 2186 O O . LEU A 1 287 ? 11.439 2.316 15.250 1.00 94.62 287 LEU A O 1
ATOM 2190 N N . ILE A 1 288 ? 10.708 2.683 13.154 1.00 91.38 288 ILE A N 1
ATOM 2191 C CA . ILE A 1 288 ? 9.353 3.097 13.559 1.00 91.38 288 ILE A CA 1
ATOM 2192 C C . ILE A 1 288 ? 8.650 1.965 14.311 1.00 91.38 288 ILE A C 1
ATOM 2194 O O . ILE A 1 288 ? 8.096 2.177 15.391 1.00 91.38 288 ILE A O 1
ATOM 2198 N N . ILE A 1 289 ? 8.686 0.755 13.754 1.00 87.44 289 ILE A N 1
ATOM 2199 C CA . ILE A 1 289 ? 8.029 -0.416 14.335 1.00 87.44 289 ILE A CA 1
ATOM 2200 C C . ILE A 1 289 ? 8.653 -0.779 15.688 1.00 87.44 289 ILE A C 1
ATOM 2202 O O . ILE A 1 289 ? 7.925 -1.039 16.650 1.00 87.44 289 ILE A O 1
ATOM 2206 N N . ALA A 1 290 ? 9.983 -0.762 15.794 1.00 87.62 290 ALA A N 1
ATOM 2207 C CA . ALA A 1 290 ? 10.696 -1.007 17.042 1.00 87.62 290 ALA A CA 1
ATOM 2208 C C . ALA A 1 290 ? 10.343 0.049 18.101 1.00 87.62 290 ALA A C 1
ATOM 2210 O O . ALA A 1 290 ? 10.032 -0.306 19.238 1.00 87.62 290 ALA A O 1
ATOM 2211 N N . GLY A 1 291 ? 10.298 1.330 17.721 1.00 89.50 291 GLY A N 1
ATOM 2212 C CA . GLY A 1 291 ? 9.892 2.427 18.600 1.00 89.50 291 GLY A CA 1
ATOM 2213 C C . GLY A 1 291 ? 8.451 2.288 19.098 1.00 89.50 291 GLY A C 1
ATOM 2214 O O . GLY A 1 291 ? 8.200 2.397 20.299 1.00 89.50 291 GLY A O 1
ATOM 2215 N N . ALA A 1 292 ? 7.506 1.970 18.208 1.00 85.56 292 ALA A N 1
ATOM 2216 C CA . ALA A 1 292 ? 6.112 1.722 18.576 1.00 85.56 292 ALA A CA 1
ATOM 2217 C C . ALA A 1 292 ? 5.977 0.507 19.507 1.00 85.56 292 ALA A C 1
ATOM 2219 O O . ALA A 1 292 ? 5.296 0.580 20.530 1.00 85.56 292 ALA A O 1
ATOM 2220 N N . THR A 1 293 ? 6.675 -0.587 19.195 1.00 83.88 293 THR A N 1
ATOM 2221 C CA . THR A 1 293 ? 6.696 -1.803 20.020 1.00 83.88 293 THR A CA 1
ATOM 2222 C C . THR A 1 293 ? 7.255 -1.511 21.408 1.00 83.88 293 THR A C 1
ATOM 2224 O O . THR A 1 293 ? 6.661 -1.909 22.409 1.00 83.88 293 THR A O 1
ATOM 2227 N N . TRP A 1 294 ? 8.352 -0.756 21.490 1.00 85.81 294 TRP A N 1
ATOM 2228 C CA . TRP A 1 294 ? 8.953 -0.348 22.754 1.00 85.81 294 TRP A CA 1
ATOM 2229 C C . TRP A 1 294 ? 8.035 0.561 23.573 1.00 85.81 294 TRP A C 1
ATOM 2231 O O . TRP A 1 294 ? 7.874 0.345 24.773 1.00 85.81 294 TRP A O 1
ATOM 2241 N N . ALA A 1 295 ? 7.389 1.544 22.941 1.00 84.12 295 ALA A N 1
ATOM 2242 C CA . ALA A 1 295 ? 6.441 2.432 23.606 1.00 84.12 295 ALA A CA 1
ATOM 2243 C C . ALA A 1 295 ? 5.226 1.664 24.154 1.00 84.12 295 ALA A C 1
ATOM 2245 O O . ALA A 1 295 ? 4.807 1.896 25.289 1.00 84.12 295 ALA A O 1
ATOM 2246 N N . LEU A 1 296 ? 4.687 0.717 23.380 1.00 81.56 296 LEU A N 1
ATOM 2247 C CA . LEU A 1 296 ? 3.607 -0.169 23.822 1.00 81.56 296 LEU A CA 1
ATOM 2248 C C . LEU A 1 296 ? 4.059 -1.088 24.961 1.00 81.56 296 LEU A C 1
ATOM 2250 O O . LEU A 1 296 ? 3.316 -1.285 25.920 1.00 81.56 296 LEU A O 1
ATOM 2254 N N . TRP A 1 297 ? 5.288 -1.600 24.894 1.00 79.75 297 TRP A N 1
ATOM 2255 C CA . TRP A 1 297 ? 5.872 -2.409 25.957 1.00 79.75 297 TRP A CA 1
ATOM 2256 C C . TRP A 1 297 ? 6.061 -1.612 27.252 1.00 79.75 297 TRP A C 1
ATOM 2258 O O . TRP A 1 297 ? 5.636 -2.076 28.302 1.00 79.75 297 TRP A O 1
ATOM 2268 N N . ARG A 1 298 ? 6.594 -0.382 27.194 1.00 81.69 298 ARG A N 1
ATOM 2269 C CA . ARG A 1 298 ? 6.750 0.495 28.373 1.00 81.69 298 ARG A CA 1
ATOM 2270 C C . ARG A 1 298 ? 5.421 0.882 29.019 1.00 81.69 298 ARG A C 1
ATOM 2272 O O . ARG A 1 298 ? 5.369 1.087 30.225 1.00 81.69 298 ARG A O 1
ATOM 2279 N N . ARG A 1 299 ? 4.348 0.997 28.232 1.00 75.38 299 ARG A N 1
ATOM 2280 C CA . ARG A 1 299 ? 3.001 1.286 28.751 1.00 75.38 299 ARG A CA 1
ATOM 2281 C C . ARG A 1 299 ? 2.383 0.110 29.510 1.00 75.38 299 ARG A C 1
ATOM 2283 O O . ARG A 1 299 ? 1.375 0.308 30.183 1.00 75.38 299 ARG A O 1
ATOM 2290 N N . ARG A 1 300 ? 2.982 -1.088 29.471 1.00 73.44 300 ARG A N 1
ATOM 2291 C CA . ARG A 1 300 ? 2.634 -2.147 30.423 1.00 73.44 300 ARG A CA 1
ATOM 2292 C C . ARG A 1 300 ? 3.151 -1.759 31.804 1.00 73.44 300 ARG A C 1
ATOM 2294 O O . ARG A 1 300 ? 4.308 -2.010 32.130 1.00 73.44 300 ARG A O 1
ATOM 2301 N N . LYS A 1 301 ? 2.275 -1.236 32.659 1.00 57.97 301 LYS A N 1
ATOM 2302 C CA . LYS A 1 301 ? 2.465 -1.439 34.097 1.00 57.97 301 LYS A CA 1
ATOM 2303 C C . LYS A 1 301 ? 2.268 -2.946 34.334 1.00 57.97 301 LYS A C 1
ATOM 2305 O O . LYS A 1 301 ? 1.210 -3.454 33.950 1.00 57.97 301 LYS A O 1
ATOM 2310 N N . PRO A 1 302 ? 3.262 -3.696 34.851 1.00 56.47 302 PRO A N 1
ATOM 2311 C CA . PRO A 1 302 ? 3.016 -5.074 35.252 1.00 56.47 302 PRO A CA 1
ATOM 2312 C C . PRO A 1 302 ? 1.841 -5.052 36.228 1.00 56.47 302 PRO A C 1
ATOM 2314 O O . PRO A 1 302 ? 1.821 -4.228 37.145 1.00 56.47 302 PRO A O 1
ATOM 2317 N N . ALA A 1 303 ? 0.835 -5.898 35.993 1.00 53.59 303 ALA A N 1
ATOM 2318 C CA . ALA A 1 303 ? -0.205 -6.095 36.990 1.00 53.59 303 ALA A CA 1
ATOM 2319 C C . ALA A 1 303 ? 0.515 -6.431 38.304 1.00 53.59 303 ALA A C 1
ATOM 2321 O O . ALA A 1 303 ? 1.416 -7.275 38.262 1.00 53.59 303 ALA A O 1
ATOM 2322 N N . PRO A 1 304 ? 0.209 -5.751 39.424 1.00 51.88 304 PRO A N 1
ATOM 2323 C CA . PRO A 1 304 ? 0.865 -6.049 40.683 1.00 51.88 304 PRO A CA 1
ATOM 2324 C C . PRO A 1 304 ? 0.712 -7.546 40.927 1.00 51.88 304 PRO A C 1
ATOM 2326 O O . PRO A 1 304 ? -0.410 -8.056 40.996 1.00 51.88 304 PRO A O 1
ATOM 2329 N N . THR A 1 305 ? 1.841 -8.256 40.961 1.00 57.44 305 THR A N 1
ATOM 2330 C CA . THR A 1 305 ? 1.882 -9.670 41.312 1.00 57.44 305 THR A CA 1
ATOM 2331 C C . THR A 1 305 ? 1.170 -9.767 42.647 1.00 57.44 305 THR A C 1
ATOM 2333 O O . THR A 1 305 ? 1.646 -9.186 43.623 1.00 57.44 305 THR A O 1
ATOM 2336 N N . ARG A 1 306 ? -0.020 -10.386 42.676 1.00 55.56 306 ARG A N 1
ATOM 2337 C CA . ARG A 1 306 ? -0.773 -10.566 43.919 1.00 55.56 306 ARG A CA 1
ATOM 2338 C C . ARG A 1 306 ? 0.207 -11.155 44.924 1.00 55.56 306 ARG A C 1
ATOM 2340 O O . ARG A 1 306 ? 0.731 -12.243 44.681 1.00 55.56 306 ARG A O 1
ATOM 2347 N N . ALA A 1 307 ? 0.475 -10.431 46.010 1.00 57.69 307 ALA A N 1
ATOM 2348 C CA . ALA A 1 307 ? 1.131 -11.041 47.149 1.00 57.69 307 ALA A CA 1
ATOM 2349 C C . ALA A 1 307 ? 0.313 -12.302 47.481 1.00 57.69 307 ALA A C 1
ATOM 2351 O O . ALA A 1 307 ? -0.924 -12.212 47.491 1.00 57.69 307 ALA A O 1
ATOM 2352 N N . PRO A 1 308 ? 0.946 -13.478 47.647 1.00 63.72 308 PRO A N 1
ATOM 2353 C CA . PRO A 1 308 ? 0.221 -14.665 48.074 1.00 63.72 308 PRO A CA 1
ATOM 2354 C C . PRO A 1 308 ? -0.580 -14.272 49.313 1.00 63.72 308 PRO A C 1
ATOM 2356 O O . PRO A 1 308 ? -0.031 -13.618 50.199 1.00 63.72 308 PRO A O 1
ATOM 2359 N N . LEU A 1 309 ? -1.881 -14.579 49.317 1.00 62.16 309 LEU A N 1
ATOM 2360 C CA . LEU A 1 309 ? -2.768 -14.328 50.450 1.00 62.16 309 LEU A CA 1
ATOM 2361 C C . LEU A 1 309 ? -2.112 -14.945 51.687 1.00 62.16 309 LEU A C 1
ATOM 2363 O O . LEU A 1 309 ? -2.149 -16.160 51.879 1.00 62.16 309 LEU A O 1
ATOM 2367 N N . ALA A 1 310 ? -1.436 -14.110 52.470 1.00 57.31 310 ALA A N 1
ATOM 2368 C CA . ALA A 1 310 ? -0.775 -14.530 53.683 1.00 57.31 310 ALA A CA 1
ATOM 2369 C C . ALA A 1 310 ? -1.879 -14.910 54.666 1.00 57.31 310 ALA A C 1
ATOM 2371 O O . ALA A 1 310 ? -2.613 -14.048 55.134 1.00 57.31 310 ALA A O 1
ATOM 2372 N N . GLY A 1 311 ? -2.016 -16.214 54.905 1.00 55.28 311 GLY A N 1
ATOM 2373 C CA . GLY A 1 311 ? -2.770 -16.784 56.013 1.00 55.28 311 GLY A CA 1
ATOM 2374 C C . GLY A 1 311 ? -4.246 -16.406 56.048 1.00 55.28 311 GLY A C 1
ATOM 2375 O O . GLY A 1 311 ? -4.648 -15.546 56.824 1.00 55.28 311 GLY A O 1
ATOM 2376 N N . ARG A 1 312 ? -5.086 -17.155 55.326 1.00 56.91 312 ARG A N 1
ATOM 2377 C CA . ARG A 1 312 ? -6.398 -17.457 55.906 1.00 56.91 312 ARG A CA 1
ATOM 2378 C C . ARG A 1 312 ? -6.108 -18.433 57.055 1.00 56.91 312 ARG A C 1
ATOM 2380 O O . ARG A 1 312 ? -5.604 -19.520 56.760 1.00 56.91 312 ARG A O 1
ATOM 2387 N N . PRO A 1 313 ? -6.286 -18.051 58.333 1.00 60.09 313 PRO A N 1
ATOM 2388 C CA . PRO A 1 313 ? -6.148 -19.012 59.417 1.00 60.09 313 PRO A CA 1
ATOM 2389 C C . PRO A 1 313 ? -7.130 -20.164 59.157 1.00 60.09 313 PRO A C 1
ATOM 2391 O O . PRO A 1 313 ? -8.220 -19.909 58.636 1.00 60.09 313 PRO A O 1
ATOM 2394 N N . PRO A 1 314 ? -6.742 -21.420 59.432 1.00 66.62 314 PRO A N 1
ATOM 2395 C CA . PRO A 1 314 ? -7.657 -22.542 59.311 1.00 66.62 314 PRO A CA 1
ATOM 2396 C C . PRO A 1 314 ? -8.866 -22.257 60.199 1.00 66.62 314 PRO A C 1
ATOM 2398 O O . PRO A 1 314 ? -8.708 -22.004 61.394 1.00 66.62 314 PRO A O 1
ATOM 2401 N N . ASP A 1 315 ? -10.053 -22.243 59.593 1.00 63.59 315 ASP A N 1
ATOM 2402 C CA . ASP A 1 315 ? -11.305 -22.120 60.324 1.00 63.59 315 ASP A CA 1
ATOM 2403 C C . ASP A 1 315 ? -11.334 -23.242 61.369 1.00 63.59 315 ASP A C 1
ATOM 2405 O O . ASP A 1 315 ? -11.251 -24.429 61.039 1.00 63.59 315 ASP A O 1
ATOM 2409 N N . ALA A 1 316 ? -11.359 -22.852 62.644 1.00 58.56 316 ALA A N 1
ATOM 2410 C CA . ALA A 1 316 ? -11.499 -23.784 63.745 1.00 58.56 316 ALA A CA 1
ATOM 2411 C C . ALA A 1 316 ? -12.855 -24.478 63.590 1.00 58.56 316 ALA A C 1
ATOM 2413 O O . ALA A 1 316 ? -13.905 -23.846 63.713 1.00 58.56 316 ALA A O 1
ATOM 2414 N N . ALA A 1 317 ? -12.815 -25.770 63.267 1.00 56.56 317 ALA A N 1
ATOM 2415 C CA . ALA A 1 317 ? -13.992 -26.619 63.240 1.00 56.56 317 ALA A CA 1
ATOM 2416 C C . ALA A 1 317 ? -14.664 -26.587 64.624 1.00 56.56 317 ALA A C 1
ATOM 2418 O O . ALA A 1 317 ? -14.007 -26.820 65.641 1.00 56.56 317 ALA A O 1
ATOM 2419 N N . THR A 1 318 ? -15.956 -26.264 64.631 1.00 64.94 318 THR A N 1
ATOM 2420 C CA . THR A 1 318 ? -16.871 -26.470 65.762 1.00 64.94 318 THR A CA 1
ATOM 2421 C C . THR A 1 318 ? -17.808 -27.607 65.411 1.00 64.94 318 THR A C 1
ATOM 2423 O O . THR A 1 318 ? -18.143 -27.727 64.209 1.00 64.94 318 THR A O 1
#

Sequence (318 aa):
MPDAPPPSQQFEFQHAVFSVAAVLDAERLIVRVGMKTVVAPIARLQHLHVLSGAREDAQELLLTYATPKGKLKRARIFSDRGEPGFDHLVAALLARRPDIDIRGLPQAEVWERVGAKPLEWVVLPLVMAVGWLVLAVLFAPMLVHGLDGGHAQVTVAELTAAHPGTRNLTVIGRPVPEASVQVQAPDTGQTRLWMPLVGPGWQPGDPVTVVLRARYLTAARLDAVLAADRHAGMLRDLLWEGLEGKRRAELLAKGVRLAPTVRLVELGATPRTDLLAALGVLGFLALIIAGATWALWRRRKPAPTRAPLAGRPPDAAT

Radius of gyration: 33.71 Å; chains: 1; bounding box: 78×47×106 Å